Protein AF-A0A1Y5FET5-F1 (afdb_monomer)

Secondary structure (DSSP, 8-state):
-HHHHHHHHHHHHSSSSHHHHHHHHHHHHHHHHHHHHHHHHHHHHHHHHSSPPPPBSSSSSS---SSS----EEE--TTTTT--SB-TTSPBPEEEE-GGGTSSSTTBT--S-PPTT-SB-TT----EEEESSTTS-EEEEEESEEEEE-TTTTTT---HHHHHTTS-SSEEE----BSSSSSPB--EEEEE-HHHHHHHHHHTT--------------------------------SS--------

Radius of gyration: 29.16 Å; Cα contacts (8 Å, |Δi|>4): 413; chains: 1; bounding box: 76×35×114 Å

Mean predicted aligned error: 11.87 Å

Sequence (247 aa):
MSIVLLVIGLLLGGSLVPLSVQMEKRDRDSTRNQLLDMREALVGYALVNGRLPCPDTDGDGLIDISTTCTNVGGGFPWADLGLGKEDAWGQAFTYRVSGDFADTTDGTGCAASPTAGLSFSLCSVADINVLDGASGSAVASAIPAIIISHGKNWAITSSGDEAENSDSDGVLVERGFSNSASPTFDDLVVWVVPNILKSKMVSVGLVFGDSSNNGNNGNNGNNGNNGNNGNNNSCENSNGNSNNCNN

Nearest PDB structures (foldseek):
  7pv4-assembly1_A  TM=2.669E-01  e=5.340E+00  Clostridium phage phiCPV4

Solvent-accessible surface area (backbone atoms only — not comparable to full-atom values): 14346 Å² total; per-residue (Å²): 121,66,68,56,55,51,52,53,49,50,60,65,67,69,67,75,73,61,58,67,60,50,48,52,52,51,36,52,54,51,35,51,51,52,48,53,52,52,42,51,44,46,51,52,45,22,68,76,62,30,21,38,73,25,22,8,80,86,76,84,19,42,62,56,63,71,69,49,27,84,53,35,50,31,32,47,31,20,59,73,66,74,52,78,60,52,44,74,75,71,47,66,34,39,21,36,39,19,44,50,37,27,25,71,47,54,6,31,74,31,96,56,47,50,28,88,68,19,6,42,37,90,72,33,72,35,66,27,33,29,15,59,30,76,89,50,55,79,74,43,67,44,27,39,31,40,41,37,40,57,47,83,52,60,93,72,67,84,23,63,38,54,47,37,64,67,69,72,68,52,54,34,45,51,66,76,78,28,92,87,48,88,68,42,35,62,53,48,73,46,64,44,54,51,68,60,51,54,50,51,35,48,71,77,65,50,70,64,44,80,67,76,89,70,83,89,84,80,94,85,80,94,82,82,85,77,84,86,77,91,79,77,93,77,88,87,72,98,68,98,75,92,83,80,86,85,130

Foldseek 3Di:
DVVVVVVVVVVVVPPPPCPVVVVQVVLLVQQLVLQVLLLVLQLVCCLVQLAGFAADAPLPLAGDADQWNPQQKYFHSCVVSVGDQAGSQRDGKIKGFFGLRHHQDFARQDPADGFHRHSHFPNHFGQAFEAQFPPHHTPDGRFGMKIKDLANCNVPAPANLSVQCVPRDRYHYDHDADPDDPPGGGMDMDTHDPVVSNVVSVVVVNDGDRPPDDDDDDDDDDDDDDDDDDDDDDDDDPDDDDDDPDD

pLDDT: mean 84.0, std 18.74, range [38.47, 98.62]

Structure (mmCIF, N/CA/C/O backbone):
data_AF-A0A1Y5FET5-F1
#
_entry.id   AF-A0A1Y5FET5-F1
#
loop_
_atom_site.group_PDB
_atom_site.id
_atom_site.type_symbol
_atom_site.label_atom_id
_atom_site.label_alt_id
_atom_site.label_comp_id
_atom_site.label_asym_id
_atom_site.label_entity_id
_atom_site.label_seq_id
_atom_site.pdbx_PDB_ins_code
_atom_site.Cartn_x
_atom_site.Cartn_y
_atom_site.Cartn_z
_atom_site.occupancy
_atom_site.B_iso_or_equiv
_atom_site.auth_seq_id
_atom_site.auth_comp_id
_atom_site.auth_asym_id
_atom_site.auth_atom_id
_atom_site.pdbx_PDB_model_num
ATOM 1 N N . MET A 1 1 ? 50.530 -11.971 -33.859 1.00 64.88 1 MET A N 1
ATOM 2 C CA . MET A 1 1 ? 50.077 -10.883 -32.958 1.00 64.88 1 MET A CA 1
ATOM 3 C C . MET A 1 1 ? 48.599 -10.505 -33.141 1.00 64.88 1 MET A C 1
ATOM 5 O O . MET A 1 1 ? 48.052 -9.837 -32.280 1.00 64.88 1 MET A O 1
ATOM 9 N N . SER A 1 2 ? 47.913 -10.970 -34.193 1.00 75.75 2 SER A N 1
ATOM 10 C CA . SER A 1 2 ? 46.524 -10.589 -34.519 1.00 75.75 2 SER A CA 1
ATOM 11 C C . SER A 1 2 ? 45.451 -11.291 -33.672 1.00 75.75 2 SER A C 1
ATOM 13 O O . SER A 1 2 ? 44.445 -10.685 -33.326 1.00 75.75 2 SER A O 1
ATOM 15 N N . ILE A 1 3 ? 45.685 -12.549 -33.283 1.00 82.19 3 ILE A N 1
ATOM 16 C CA . ILE A 1 3 ? 44.761 -13.326 -32.435 1.00 82.19 3 ILE A CA 1
ATOM 17 C C . ILE A 1 3 ? 44.653 -12.737 -31.022 1.00 82.19 3 ILE A C 1
ATOM 19 O O . ILE A 1 3 ? 43.578 -12.738 -30.442 1.00 82.19 3 ILE A O 1
ATOM 23 N N . VAL A 1 4 ? 45.736 -12.172 -30.484 1.00 88.56 4 VAL A N 1
ATOM 24 C CA . VAL A 1 4 ? 45.739 -11.573 -29.139 1.00 88.56 4 VAL A CA 1
ATOM 25 C C . VAL A 1 4 ? 44.891 -10.304 -29.103 1.00 88.56 4 VAL A C 1
ATOM 27 O O . VAL A 1 4 ? 44.091 -10.136 -28.192 1.00 88.56 4 VAL A O 1
ATOM 30 N N . LEU A 1 5 ? 45.001 -9.445 -30.121 1.00 86.19 5 LEU A N 1
ATOM 31 C CA . LEU A 1 5 ? 44.163 -8.247 -30.229 1.00 86.19 5 LEU A CA 1
ATOM 32 C C . LEU A 1 5 ? 42.689 -8.598 -30.461 1.00 86.19 5 LEU A C 1
ATOM 34 O O . LEU A 1 5 ? 41.819 -7.914 -29.937 1.00 86.19 5 LEU A O 1
ATOM 38 N N . LEU A 1 6 ? 42.410 -9.691 -31.178 1.00 84.06 6 LEU A N 1
ATOM 39 C CA . LEU A 1 6 ? 41.053 -10.211 -31.347 1.00 84.06 6 LEU A CA 1
ATOM 40 C C . LEU A 1 6 ? 40.476 -10.752 -30.028 1.00 84.06 6 LEU A C 1
ATOM 42 O O . LEU A 1 6 ? 39.339 -10.440 -29.694 1.00 84.06 6 LEU A O 1
ATOM 46 N N . VAL A 1 7 ? 41.262 -11.495 -29.241 1.00 85.31 7 VAL A N 1
ATOM 47 C CA . VAL A 1 7 ? 40.846 -12.008 -27.922 1.00 85.31 7 VAL A CA 1
ATOM 48 C C . VAL A 1 7 ? 40.676 -10.873 -26.907 1.00 85.31 7 VAL A C 1
ATOM 50 O O . VAL A 1 7 ? 39.686 -10.855 -26.185 1.00 85.31 7 VAL A O 1
ATOM 53 N N . ILE A 1 8 ? 41.582 -9.892 -26.876 1.00 81.94 8 ILE A N 1
ATOM 54 C CA . ILE A 1 8 ? 41.466 -8.709 -26.007 1.00 81.94 8 ILE A CA 1
ATOM 55 C C . ILE A 1 8 ? 40.280 -7.834 -26.441 1.00 81.94 8 ILE A C 1
ATOM 57 O O . ILE A 1 8 ? 39.533 -7.362 -25.590 1.00 81.94 8 ILE A O 1
ATOM 61 N N . GLY A 1 9 ? 40.051 -7.669 -27.747 1.00 81.62 9 GLY A N 1
ATOM 62 C CA . GLY A 1 9 ? 38.885 -6.961 -28.280 1.00 81.62 9 GLY A CA 1
ATOM 63 C C . GLY A 1 9 ? 37.563 -7.641 -27.914 1.00 81.62 9 GLY A C 1
ATOM 64 O O . GLY A 1 9 ? 36.614 -6.961 -27.534 1.00 81.62 9 GLY A O 1
ATOM 65 N N . LEU A 1 10 ? 37.515 -8.977 -27.942 1.00 78.31 10 LEU A N 1
ATOM 66 C CA . LEU A 1 10 ? 36.341 -9.748 -27.527 1.00 78.31 10 LEU A CA 1
ATOM 67 C C . LEU A 1 10 ? 36.116 -9.683 -26.004 1.00 78.31 10 LEU A C 1
ATOM 69 O O . LEU A 1 10 ? 34.983 -9.520 -25.558 1.00 78.31 10 LEU A O 1
ATOM 73 N N . LEU A 1 11 ? 37.188 -9.759 -25.206 1.00 78.19 11 LEU A N 1
ATOM 74 C CA . LEU A 1 11 ? 37.122 -9.676 -23.741 1.00 78.19 11 LEU A CA 1
ATOM 75 C C . LEU A 1 11 ? 36.705 -8.285 -23.245 1.00 78.19 11 LEU A C 1
ATOM 77 O O . LEU A 1 11 ? 35.973 -8.186 -22.264 1.00 78.19 11 LEU A O 1
ATOM 81 N N . LEU A 1 12 ? 37.130 -7.218 -23.926 1.00 71.62 12 LEU A N 1
ATOM 82 C CA . LEU A 1 12 ? 36.730 -5.847 -23.598 1.00 71.62 12 LEU A CA 1
ATOM 83 C C . LEU A 1 12 ? 35.336 -5.494 -24.144 1.00 71.62 12 LEU A C 1
ATOM 85 O O . LEU A 1 12 ? 34.637 -4.690 -23.536 1.00 71.62 12 LEU A O 1
ATOM 89 N N . GLY A 1 13 ? 34.905 -6.109 -25.252 1.00 66.31 13 GLY A N 1
ATOM 90 C CA . GLY A 1 13 ? 33.571 -5.904 -25.830 1.00 66.31 13 GLY A CA 1
ATOM 91 C C . GLY A 1 13 ? 32.437 -6.639 -25.101 1.00 66.31 13 GLY A C 1
ATOM 92 O O . GLY A 1 13 ? 31.290 -6.207 -25.172 1.00 66.31 13 GLY A O 1
ATOM 93 N N . GLY A 1 14 ? 32.737 -7.726 -24.380 1.00 67.06 14 GLY A N 1
ATOM 94 C CA . GLY A 1 14 ? 31.733 -8.558 -23.703 1.00 67.06 14 GLY A CA 1
ATOM 95 C C . GLY A 1 14 ? 31.311 -8.109 -22.296 1.00 67.06 14 GLY A C 1
ATOM 96 O O . GLY A 1 14 ? 30.344 -8.651 -21.767 1.00 67.06 14 GLY A O 1
ATOM 97 N N . SER A 1 15 ? 32.003 -7.151 -21.664 1.00 63.72 15 SER A N 1
ATOM 98 C CA . SER A 1 15 ? 31.813 -6.836 -20.233 1.00 63.72 15 SER A CA 1
ATOM 99 C C . SER A 1 15 ? 30.929 -5.620 -19.927 1.00 63.72 15 SER A C 1
ATOM 101 O O . SER A 1 15 ? 30.662 -5.354 -18.758 1.00 63.72 15 SER A O 1
ATOM 103 N N . LEU A 1 16 ? 30.452 -4.888 -20.941 1.00 63.66 16 LEU A N 1
ATOM 104 C CA . LEU A 1 16 ? 29.768 -3.597 -20.745 1.00 63.66 16 LEU A CA 1
ATOM 105 C C . LEU A 1 16 ? 28.231 -3.681 -20.662 1.00 63.66 16 LEU A C 1
ATOM 107 O O . LEU A 1 16 ? 27.586 -2.694 -20.323 1.00 63.66 16 LEU A O 1
ATOM 111 N N . VAL A 1 17 ? 27.633 -4.849 -20.914 1.00 64.50 17 VAL A N 1
ATOM 112 C CA . VAL A 1 17 ? 26.169 -5.052 -20.884 1.00 64.50 17 VAL A CA 1
ATOM 113 C C . VAL A 1 17 ? 25.555 -5.375 -19.493 1.00 64.50 17 VAL A C 1
ATOM 115 O O . VAL A 1 17 ? 24.365 -5.118 -19.326 1.00 64.50 17 VAL A O 1
ATOM 118 N N . PRO A 1 18 ? 26.255 -5.855 -18.436 1.00 73.88 18 PRO A N 1
ATOM 119 C CA . PRO A 1 18 ? 25.570 -6.325 -17.227 1.00 73.88 18 PRO A CA 1
ATOM 120 C C . PRO A 1 18 ? 25.270 -5.241 -16.176 1.00 73.88 18 PRO A C 1
ATOM 122 O O . PRO A 1 18 ? 24.665 -5.569 -15.158 1.00 73.88 18 PRO A O 1
ATOM 125 N N . LEU A 1 19 ? 25.706 -3.985 -16.337 1.00 82.50 19 LEU A N 1
ATOM 126 C CA . LEU A 1 19 ? 25.575 -2.999 -15.253 1.00 82.50 19 LEU A CA 1
ATOM 127 C C . LEU A 1 19 ? 24.147 -2.454 -15.107 1.00 82.50 19 LEU A C 1
ATOM 129 O O . LEU A 1 19 ? 23.640 -2.388 -13.993 1.00 82.50 19 LEU A O 1
ATOM 133 N N . SER A 1 20 ? 23.478 -2.116 -16.211 1.00 84.31 20 SER A N 1
ATOM 134 C CA . SER A 1 20 ? 22.107 -1.584 -16.173 1.00 84.31 20 SER A CA 1
ATOM 135 C C . SER A 1 20 ? 21.110 -2.592 -15.598 1.00 84.31 20 SER A C 1
ATOM 137 O O . SER A 1 20 ? 20.274 -2.233 -14.779 1.00 84.31 20 SER A O 1
ATOM 139 N N . VAL A 1 21 ? 21.248 -3.870 -15.962 1.00 86.00 21 VAL A N 1
ATOM 140 C CA . VAL A 1 21 ? 20.428 -4.967 -15.422 1.00 86.00 21 VAL A CA 1
ATOM 141 C C . VAL A 1 21 ? 20.698 -5.187 -13.929 1.00 86.00 21 VAL A C 1
ATOM 143 O O . VAL A 1 21 ? 19.778 -5.482 -13.172 1.00 86.00 21 VAL A O 1
ATOM 146 N N . GLN A 1 22 ? 21.947 -5.023 -13.480 1.00 89.25 22 GLN A N 1
ATOM 147 C CA . GLN A 1 22 ? 22.285 -5.112 -12.056 1.00 89.25 22 GLN A CA 1
ATOM 148 C C . GLN A 1 22 ? 21.733 -3.939 -11.245 1.00 89.25 22 GLN A C 1
ATOM 150 O O . GLN A 1 22 ? 21.267 -4.157 -10.129 1.00 89.25 22 GLN A O 1
ATOM 155 N N . MET A 1 23 ? 21.767 -2.722 -11.794 1.00 91.62 23 MET A N 1
ATOM 156 C CA . MET A 1 23 ? 2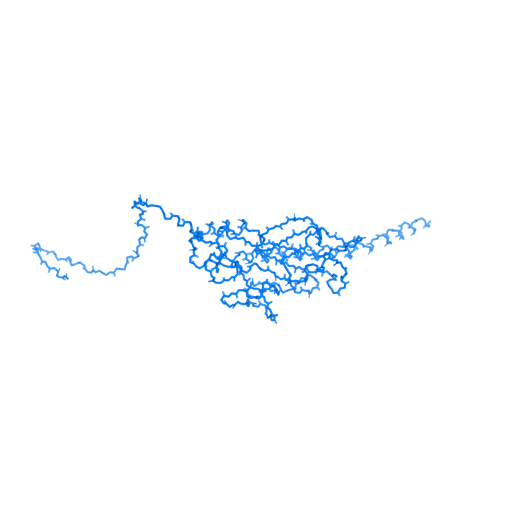1.142 -1.555 -11.167 1.00 91.62 23 MET A CA 1
ATOM 157 C C . MET A 1 23 ? 19.633 -1.756 -11.038 1.00 91.62 23 MET A C 1
ATOM 159 O O . MET A 1 23 ? 19.120 -1.693 -9.932 1.00 91.62 23 MET A O 1
ATOM 163 N N . GLU A 1 24 ? 18.958 -2.147 -12.120 1.00 90.94 24 GLU A N 1
ATOM 164 C CA . GLU A 1 24 ? 17.518 -2.427 -12.108 1.00 90.94 24 GLU A CA 1
ATOM 165 C C . GLU A 1 24 ? 17.142 -3.480 -11.057 1.00 90.94 24 GLU A C 1
ATOM 167 O O . GLU A 1 24 ? 16.201 -3.314 -10.286 1.00 90.94 24 GLU A O 1
ATOM 172 N N . LYS A 1 25 ? 17.916 -4.568 -10.975 1.00 91.88 25 LYS A N 1
ATOM 173 C CA . LYS A 1 25 ? 17.711 -5.593 -9.948 1.00 91.88 25 LYS A CA 1
ATOM 174 C C . LYS A 1 25 ? 17.859 -5.012 -8.539 1.00 91.88 25 LYS A C 1
ATOM 176 O O . LYS A 1 25 ? 17.038 -5.310 -7.678 1.00 91.88 25 LYS A O 1
ATOM 181 N N . ARG A 1 26 ? 18.893 -4.198 -8.309 1.00 95.31 26 ARG A N 1
ATOM 182 C CA . ARG A 1 26 ? 19.137 -3.541 -7.021 1.00 95.31 26 ARG A CA 1
ATOM 183 C C . ARG A 1 26 ? 17.987 -2.611 -6.642 1.00 95.31 26 ARG A C 1
ATOM 185 O O . ARG A 1 26 ? 17.586 -2.622 -5.483 1.00 95.31 26 ARG A O 1
ATOM 192 N N . ASP A 1 27 ? 17.473 -1.844 -7.594 1.00 96.12 27 ASP A N 1
ATOM 193 C CA . ASP A 1 27 ? 16.378 -0.898 -7.384 1.00 96.12 27 ASP A CA 1
ATOM 194 C C . ASP A 1 27 ? 15.097 -1.648 -6.994 1.00 96.12 27 ASP A C 1
ATOM 196 O O . ASP A 1 27 ? 14.510 -1.363 -5.952 1.00 96.12 27 ASP A O 1
ATOM 200 N N . ARG A 1 28 ? 14.754 -2.725 -7.717 1.00 95.75 28 ARG A N 1
ATOM 201 C CA . ARG A 1 28 ? 13.636 -3.618 -7.358 1.00 95.75 28 ARG A CA 1
ATOM 202 C C . ARG A 1 28 ? 13.800 -4.257 -5.981 1.00 95.75 28 ARG A C 1
ATOM 204 O O . ARG A 1 28 ? 12.835 -4.342 -5.224 1.00 95.75 28 ARG A O 1
ATOM 211 N N . ASP A 1 29 ? 14.996 -4.746 -5.660 1.00 96.62 29 ASP A N 1
ATOM 212 C CA . ASP A 1 29 ? 15.268 -5.377 -4.365 1.00 96.62 29 ASP A CA 1
ATOM 213 C C . ASP A 1 29 ? 15.192 -4.343 -3.223 1.00 96.62 29 ASP A C 1
ATOM 215 O O . ASP A 1 29 ? 14.654 -4.644 -2.158 1.00 96.62 29 ASP A O 1
ATOM 219 N N . SER A 1 30 ? 15.652 -3.110 -3.460 1.00 97.31 30 SER A N 1
ATOM 220 C CA . SER A 1 30 ? 15.514 -1.979 -2.535 1.00 97.31 30 SER A CA 1
ATOM 221 C C . SER A 1 30 ? 14.045 -1.629 -2.287 1.00 97.31 30 SER A C 1
ATOM 223 O O . SER A 1 30 ? 13.613 -1.607 -1.134 1.00 97.31 30 SER A O 1
ATOM 225 N N . THR A 1 31 ? 13.253 -1.435 -3.346 1.00 98.06 31 THR A N 1
ATOM 226 C CA . THR A 1 31 ? 11.815 -1.140 -3.239 1.00 98.06 31 THR A CA 1
ATOM 227 C C . THR A 1 31 ? 11.059 -2.274 -2.551 1.00 98.06 31 THR A C 1
ATOM 229 O O . THR A 1 31 ? 10.223 -2.020 -1.688 1.00 98.06 31 THR A O 1
ATOM 232 N N . ARG A 1 32 ? 11.387 -3.541 -2.842 1.00 97.69 32 ARG A N 1
ATOM 233 C CA . ARG A 1 32 ? 10.779 -4.688 -2.149 1.00 97.69 32 ARG A CA 1
ATOM 234 C C . ARG A 1 32 ? 11.023 -4.638 -0.642 1.00 97.69 32 ARG A C 1
ATOM 236 O O . ARG A 1 32 ? 10.102 -4.925 0.113 1.00 97.69 32 ARG A O 1
ATOM 243 N N . ASN A 1 33 ? 12.225 -4.280 -0.196 1.00 98.06 33 ASN A N 1
ATOM 244 C CA . ASN A 1 33 ? 12.499 -4.154 1.237 1.00 98.06 33 ASN A CA 1
ATOM 245 C C . ASN A 1 33 ? 11.685 -3.015 1.869 1.00 98.06 33 ASN A C 1
ATOM 247 O O . ASN A 1 33 ? 11.076 -3.231 2.911 1.00 98.06 33 ASN A O 1
ATOM 251 N N . GLN A 1 34 ? 11.584 -1.860 1.202 1.00 98.19 34 GLN A N 1
ATOM 252 C CA . GLN A 1 34 ? 10.753 -0.744 1.675 1.00 98.19 34 GLN A CA 1
ATOM 253 C C . GLN A 1 34 ? 9.277 -1.139 1.809 1.00 98.19 34 GLN A C 1
ATOM 255 O O . GLN A 1 34 ? 8.653 -0.860 2.828 1.00 98.19 34 GLN A O 1
ATOM 260 N N . LEU A 1 35 ? 8.735 -1.861 0.826 1.00 98.50 35 LEU A N 1
ATOM 261 C CA . LEU A 1 35 ? 7.374 -2.398 0.871 1.00 98.50 35 LEU A CA 1
ATOM 262 C C . LEU A 1 35 ? 7.164 -3.332 2.080 1.00 98.50 35 LEU A C 1
ATOM 264 O O . LEU A 1 35 ? 6.125 -3.282 2.742 1.00 98.50 35 LEU A O 1
ATOM 268 N N . LEU A 1 36 ? 8.146 -4.176 2.411 1.00 98.31 36 LEU A N 1
ATOM 269 C CA . LEU A 1 36 ? 8.064 -5.052 3.587 1.00 98.31 36 LEU A CA 1
ATOM 270 C C . LEU A 1 36 ? 8.047 -4.257 4.901 1.00 98.31 36 LEU A C 1
ATOM 272 O O . LEU A 1 36 ? 7.265 -4.606 5.789 1.00 98.31 36 LEU A O 1
ATOM 276 N N . ASP A 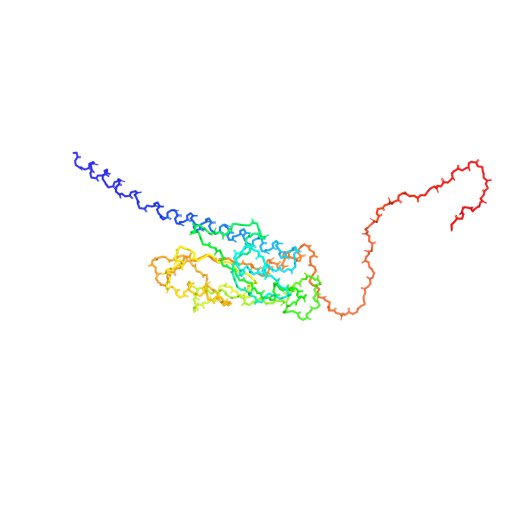1 37 ? 8.849 -3.196 5.000 1.00 98.44 37 ASP A N 1
ATOM 277 C CA . ASP A 1 37 ? 8.864 -2.290 6.154 1.00 98.44 37 ASP A CA 1
ATOM 278 C C . ASP A 1 37 ? 7.530 -1.534 6.280 1.00 98.44 37 ASP A C 1
ATOM 280 O O . ASP A 1 37 ? 6.945 -1.478 7.363 1.00 98.44 37 ASP A O 1
ATOM 284 N N . MET A 1 38 ? 6.983 -1.047 5.160 1.00 98.62 38 MET A N 1
ATOM 285 C CA . MET A 1 38 ? 5.661 -0.412 5.093 1.00 98.62 38 MET A CA 1
ATOM 286 C C . MET A 1 38 ? 4.549 -1.341 5.572 1.00 98.62 38 MET A C 1
ATOM 288 O O . MET A 1 38 ? 3.716 -0.945 6.386 1.00 98.62 38 MET A O 1
ATOM 292 N N . ARG A 1 39 ? 4.553 -2.603 5.133 1.00 98.56 39 ARG A N 1
ATOM 293 C CA . ARG A 1 39 ? 3.587 -3.600 5.606 1.00 98.56 39 ARG A CA 1
ATOM 294 C C . ARG A 1 39 ? 3.675 -3.807 7.119 1.00 98.56 39 ARG A C 1
ATOM 296 O O . ARG A 1 39 ? 2.637 -3.934 7.765 1.00 98.56 39 ARG A O 1
ATOM 303 N N . GLU A 1 40 ? 4.877 -3.881 7.689 1.00 98.25 40 GLU A N 1
ATOM 304 C CA . GLU A 1 40 ? 5.018 -4.043 9.141 1.00 98.25 40 GLU A CA 1
ATOM 305 C C . GLU A 1 40 ? 4.567 -2.781 9.892 1.00 98.25 40 GLU A C 1
ATOM 307 O O . GLU A 1 40 ? 3.927 -2.905 10.934 1.00 98.25 40 GLU A O 1
ATOM 312 N N . ALA A 1 41 ? 4.792 -1.584 9.342 1.00 98.31 41 ALA A N 1
ATOM 313 C CA . ALA A 1 41 ? 4.268 -0.341 9.909 1.00 98.31 41 ALA A CA 1
ATOM 314 C C . ALA A 1 41 ? 2.732 -0.292 9.905 1.00 98.31 41 ALA A C 1
ATOM 316 O O . ALA A 1 41 ? 2.144 0.097 10.912 1.00 98.31 41 ALA A O 1
ATOM 317 N N . LEU A 1 42 ? 2.069 -0.766 8.841 1.00 98.44 42 LEU A N 1
ATOM 318 C CA . LEU A 1 42 ? 0.605 -0.903 8.809 1.00 98.44 42 LEU A CA 1
ATOM 319 C C . LEU A 1 42 ? 0.095 -1.829 9.919 1.00 98.44 42 LEU A C 1
ATOM 321 O O . LEU A 1 42 ? -0.868 -1.510 10.618 1.00 98.44 42 LEU A O 1
ATOM 325 N N . VAL A 1 43 ? 0.759 -2.972 10.109 1.00 98.06 43 VAL A N 1
ATOM 326 C CA . VAL A 1 43 ? 0.432 -3.912 11.190 1.00 98.06 43 VAL A CA 1
ATOM 327 C C . VAL A 1 43 ? 0.655 -3.261 12.556 1.00 98.06 43 VAL A C 1
ATOM 329 O O . VAL A 1 43 ? -0.211 -3.361 13.422 1.00 98.06 43 VAL A O 1
ATOM 332 N N . GLY A 1 44 ? 1.779 -2.571 12.754 1.00 96.81 44 GLY A N 1
ATOM 333 C CA . GLY A 1 44 ? 2.085 -1.846 13.987 1.00 96.81 44 GLY A CA 1
ATOM 334 C C . GLY A 1 44 ? 1.048 -0.769 14.307 1.00 96.81 44 GLY A C 1
ATOM 335 O O . GLY A 1 44 ? 0.553 -0.710 15.432 1.00 96.81 44 GLY A O 1
ATOM 336 N N . TYR A 1 45 ? 0.655 0.024 13.310 1.00 97.50 45 TYR A N 1
ATOM 337 C CA . TYR A 1 45 ? -0.391 1.035 13.446 1.00 97.50 45 TYR A CA 1
ATOM 338 C C . TYR A 1 45 ? -1.720 0.409 13.883 1.00 97.50 45 TYR A C 1
ATOM 340 O O . TYR A 1 45 ? -2.350 0.912 14.814 1.00 97.50 45 TYR A O 1
ATOM 348 N N . ALA A 1 46 ? -2.111 -0.718 13.281 1.00 96.94 46 ALA A N 1
ATOM 349 C CA . ALA A 1 46 ? -3.342 -1.422 13.636 1.00 96.94 46 ALA A CA 1
ATOM 350 C C . ALA A 1 46 ? -3.335 -2.006 15.051 1.00 96.94 46 ALA A C 1
ATOM 352 O O . ALA A 1 46 ? -4.372 -2.010 15.712 1.00 96.94 46 ALA A O 1
ATOM 353 N N . LEU A 1 47 ? -2.181 -2.448 15.554 1.00 95.06 47 LEU A N 1
ATOM 354 C CA . LEU A 1 47 ? -2.055 -2.919 16.936 1.00 95.06 47 LEU A CA 1
ATOM 355 C C . LEU A 1 47 ? -2.238 -1.791 17.960 1.00 95.06 47 LEU A C 1
ATOM 357 O O . LEU A 1 47 ? -2.726 -2.047 19.057 1.00 95.06 47 LEU A O 1
ATOM 361 N N . VAL A 1 48 ? -1.849 -0.561 17.615 1.00 93.75 48 VAL A N 1
ATOM 362 C CA . VAL A 1 48 ? -1.947 0.604 18.510 1.00 93.75 48 VAL A CA 1
ATOM 363 C C . VAL A 1 48 ? -3.316 1.276 18.417 1.00 93.75 48 VAL A C 1
ATOM 365 O O . VAL A 1 48 ? -3.875 1.668 19.437 1.00 93.75 48 VAL A O 1
ATOM 368 N N . ASN A 1 49 ? -3.857 1.410 17.206 1.00 94.62 49 ASN A N 1
ATOM 369 C CA . ASN A 1 49 ? -5.056 2.207 16.935 1.00 94.62 49 ASN A CA 1
ATOM 370 C C . ASN A 1 49 ? -6.320 1.367 16.713 1.00 94.62 49 ASN A C 1
ATOM 372 O O . ASN A 1 49 ? -7.387 1.937 16.497 1.00 94.62 49 ASN A O 1
ATOM 376 N N . GLY A 1 50 ? -6.202 0.035 16.706 1.00 94.25 50 GLY A N 1
ATOM 377 C CA . GLY A 1 50 ? -7.321 -0.886 16.491 1.00 94.25 50 GLY A CA 1
ATOM 378 C C . GLY A 1 50 ? -7.886 -0.895 15.068 1.00 94.25 50 GLY A C 1
ATOM 379 O O . GLY A 1 50 ? -8.932 -1.494 14.831 1.00 94.25 50 GLY A O 1
ATOM 380 N N . ARG A 1 51 ? -7.211 -0.239 14.120 1.00 95.50 51 ARG A N 1
ATOM 381 C CA . ARG A 1 51 ? -7.626 -0.090 12.719 1.00 95.50 51 ARG A CA 1
ATOM 382 C C . ARG A 1 51 ? -6.417 0.120 11.816 1.00 95.50 51 ARG A C 1
ATOM 384 O O . ARG A 1 51 ? -5.388 0.610 12.275 1.00 95.50 51 ARG A O 1
ATOM 391 N N . LEU A 1 52 ? -6.538 -0.198 10.537 1.00 97.75 52 LEU A N 1
ATOM 392 C CA . LEU A 1 52 ? -5.560 0.202 9.528 1.00 97.75 52 LEU A CA 1
ATOM 393 C C . LEU A 1 52 ? -5.689 1.707 9.226 1.00 97.75 52 LEU A C 1
ATOM 395 O O . LEU A 1 52 ? -6.766 2.276 9.407 1.00 97.75 52 LEU A O 1
ATOM 399 N N . PRO A 1 53 ? -4.604 2.380 8.810 1.00 97.62 53 PRO A N 1
ATOM 400 C CA . PRO A 1 53 ? -4.674 3.792 8.464 1.00 97.62 53 PRO A CA 1
ATOM 401 C C . PRO A 1 53 ? -5.474 3.985 7.173 1.00 97.62 53 PRO A C 1
ATOM 403 O O . PRO A 1 53 ? -5.415 3.143 6.270 1.00 97.62 53 PRO A O 1
ATOM 406 N N . CYS A 1 54 ? -6.187 5.108 7.083 1.00 97.50 54 CYS A N 1
ATOM 407 C CA . CYS A 1 54 ? -6.724 5.576 5.811 1.00 97.50 54 CYS A CA 1
ATOM 408 C C . CYS A 1 54 ? -5.599 6.092 4.904 1.00 97.50 54 CYS A C 1
ATOM 410 O O . CYS A 1 54 ? -4.553 6.505 5.412 1.00 97.50 54 CYS A O 1
ATOM 412 N N . PRO A 1 55 ? -5.787 6.042 3.578 1.00 97.50 55 PRO A N 1
ATOM 413 C CA . PRO A 1 55 ? -4.845 6.619 2.631 1.00 97.50 55 PRO A CA 1
ATOM 414 C C . PRO A 1 55 ? -4.669 8.127 2.814 1.00 97.50 55 PRO A C 1
ATOM 416 O O . PRO A 1 55 ? -5.573 8.806 3.290 1.00 97.50 55 PRO A O 1
ATOM 419 N N . ASP A 1 56 ? -3.517 8.617 2.371 1.00 97.12 56 ASP A N 1
ATOM 420 C CA . ASP A 1 56 ? -3.246 10.033 2.122 1.00 97.12 56 ASP A CA 1
ATOM 421 C C . ASP A 1 56 ? -3.902 10.426 0.786 1.00 97.12 56 ASP A C 1
ATOM 423 O O . ASP A 1 56 ? -3.666 9.794 -0.249 1.00 97.12 56 ASP A O 1
ATOM 427 N N . THR A 1 57 ? -4.760 11.437 0.792 1.00 95.81 57 THR A N 1
ATOM 428 C CA . THR A 1 57 ? -5.532 11.876 -0.376 1.00 95.81 57 THR A CA 1
ATOM 429 C C . THR A 1 57 ? -5.152 13.261 -0.881 1.00 95.81 57 THR A C 1
ATOM 431 O O . THR A 1 57 ? -5.572 13.627 -1.984 1.00 95.81 57 THR A O 1
ATOM 434 N N . ASP A 1 58 ? -4.341 14.012 -0.137 1.00 95.12 58 ASP A N 1
ATO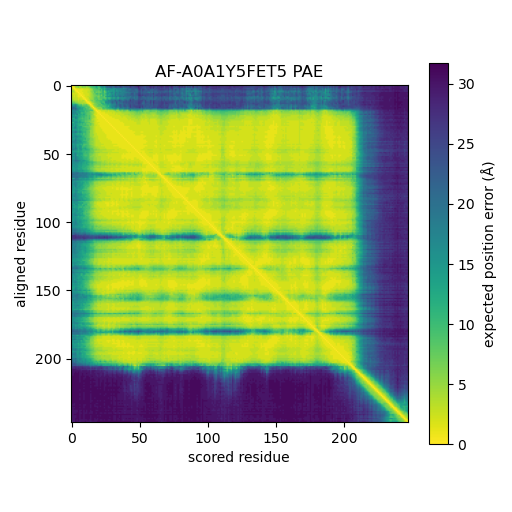M 435 C CA . ASP A 1 58 ? -3.895 15.357 -0.509 1.00 95.12 58 ASP A CA 1
ATOM 436 C C . ASP A 1 58 ? -2.378 15.464 -0.775 1.00 95.12 58 ASP A C 1
ATOM 438 O O . ASP A 1 58 ? -1.913 16.453 -1.355 1.00 95.12 58 ASP A O 1
ATOM 442 N N . GLY A 1 59 ? -1.630 14.398 -0.486 1.00 95.25 59 GLY A N 1
ATOM 443 C CA . GLY A 1 59 ? -0.215 14.225 -0.786 1.00 95.25 59 GLY A CA 1
ATOM 444 C C . GLY A 1 59 ? 0.732 14.781 0.277 1.00 95.25 59 GLY A C 1
ATOM 445 O O . GLY A 1 59 ? 1.928 14.940 -0.016 1.00 95.25 59 GLY A O 1
ATOM 446 N N . ASP A 1 60 ? 0.240 15.115 1.471 1.00 96.50 60 ASP A N 1
ATOM 447 C CA . ASP A 1 60 ? 1.050 15.640 2.572 1.00 96.50 60 ASP A CA 1
ATOM 448 C C . ASP A 1 60 ? 1.759 14.548 3.406 1.00 96.50 60 ASP A C 1
ATOM 450 O O . ASP A 1 60 ? 2.696 14.844 4.156 1.00 96.50 60 ASP A O 1
ATOM 454 N N . GLY A 1 61 ? 1.407 13.278 3.186 1.00 96.38 61 GLY A N 1
ATOM 455 C CA . GLY A 1 61 ? 1.942 12.106 3.872 1.00 96.38 61 GLY A CA 1
ATOM 456 C C . GLY A 1 61 ? 1.237 11.737 5.176 1.00 96.38 61 GLY A C 1
ATOM 457 O O . GLY A 1 61 ? 1.724 10.830 5.865 1.00 96.38 61 GLY A O 1
ATOM 458 N N . LEU A 1 62 ? 0.147 12.412 5.534 1.00 97.50 62 LEU A N 1
ATOM 459 C CA . LEU A 1 62 ? -0.642 12.167 6.736 1.00 97.50 62 LEU A CA 1
ATOM 460 C C . LEU A 1 62 ? -1.859 11.281 6.446 1.00 97.50 62 LEU A C 1
ATOM 462 O O . LEU A 1 62 ? -2.262 11.047 5.309 1.00 97.50 62 LEU A O 1
ATOM 466 N N . ILE A 1 63 ? -2.422 10.716 7.509 1.00 97.25 63 ILE A N 1
ATOM 467 C CA . ILE A 1 63 ? -3.602 9.855 7.432 1.00 97.25 63 ILE A CA 1
ATOM 468 C C . ILE A 1 63 ? -4.866 10.713 7.318 1.00 97.25 63 ILE A C 1
ATOM 470 O O . ILE A 1 63 ? -5.286 11.341 8.295 1.00 97.25 63 ILE A O 1
ATOM 474 N N . ASP A 1 64 ? -5.559 10.622 6.182 1.00 94.75 64 ASP A N 1
ATOM 475 C CA . ASP A 1 64 ? -6.834 11.310 5.968 1.00 94.75 64 ASP A CA 1
ATOM 476 C C . ASP A 1 64 ? -8.017 10.473 6.450 1.00 94.75 64 ASP A C 1
ATOM 478 O O . ASP A 1 64 ? -8.680 9.753 5.698 1.00 94.75 64 ASP A O 1
ATOM 482 N N . ILE A 1 65 ? -8.304 10.568 7.747 1.00 90.75 65 ILE A N 1
ATOM 483 C CA . ILE A 1 65 ? -9.417 9.850 8.368 1.00 90.75 65 ILE A CA 1
ATOM 484 C C . ILE A 1 65 ? -10.459 10.786 8.989 1.00 90.75 65 ILE A C 1
ATOM 486 O O . ILE A 1 65 ? -10.143 11.792 9.622 1.00 90.75 65 ILE A O 1
ATOM 490 N N . SER A 1 66 ? -11.731 10.403 8.843 1.00 84.62 66 SER A N 1
ATOM 491 C CA . SER A 1 66 ? -12.866 10.982 9.572 1.00 84.62 66 SER A CA 1
ATOM 492 C C . SER A 1 66 ? -13.450 9.964 10.573 1.00 84.62 66 SER A C 1
ATOM 494 O O . SER A 1 66 ? -12.709 9.293 11.279 1.00 84.62 66 SER A O 1
ATOM 496 N N . THR A 1 67 ? -14.773 9.814 10.665 1.00 86.00 67 THR A N 1
ATOM 497 C CA . THR A 1 67 ? -15.395 8.655 11.340 1.00 86.00 67 THR A CA 1
ATOM 498 C C . THR A 1 67 ? -15.312 7.396 10.468 1.00 86.00 67 THR A C 1
ATOM 500 O O . THR A 1 67 ? -15.196 6.279 10.966 1.00 86.00 67 THR A O 1
ATOM 503 N N . THR A 1 68 ? -15.351 7.574 9.148 1.00 89.62 68 THR A N 1
ATOM 504 C CA . THR A 1 68 ? -15.233 6.503 8.157 1.00 89.62 68 THR A CA 1
ATOM 505 C C . THR A 1 68 ? -14.042 6.748 7.245 1.00 89.62 68 THR A C 1
ATOM 507 O O . THR A 1 68 ? -13.642 7.897 7.019 1.00 89.62 68 THR A O 1
ATOM 510 N N . CYS A 1 69 ? -13.526 5.665 6.668 1.00 93.44 69 CYS A N 1
ATOM 511 C CA . CYS A 1 69 ? -12.539 5.725 5.602 1.00 93.44 69 CYS A CA 1
ATOM 512 C C . CYS A 1 69 ? -13.239 5.925 4.251 1.00 93.44 69 CYS A C 1
ATOM 514 O O . CYS A 1 69 ? -13.520 4.969 3.533 1.00 93.44 69 CYS A O 1
ATOM 516 N N . THR A 1 70 ? -13.619 7.169 3.946 1.00 91.38 70 THR A N 1
ATOM 517 C CA . THR A 1 70 ? -14.407 7.483 2.739 1.00 91.38 70 THR A CA 1
ATOM 518 C C . THR A 1 70 ? -13.622 7.207 1.459 1.00 91.38 70 THR A C 1
ATO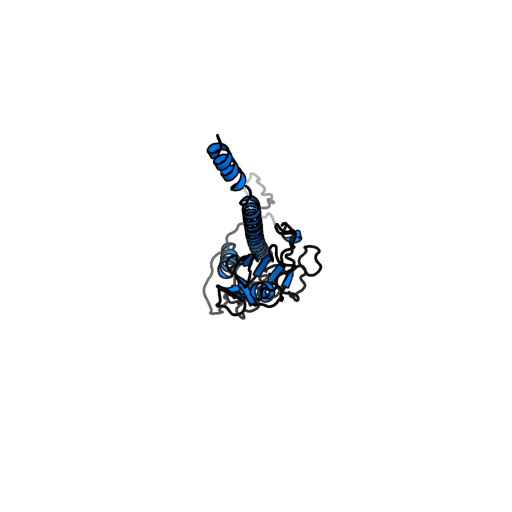M 520 O O . THR A 1 70 ? -14.173 6.682 0.496 1.00 91.38 70 THR A O 1
ATOM 523 N N . ASN A 1 71 ? -12.333 7.543 1.466 1.00 93.88 71 ASN A N 1
ATOM 524 C CA . ASN A 1 71 ? -11.411 7.226 0.389 1.00 93.88 71 ASN A CA 1
ATOM 525 C C . ASN A 1 71 ? -10.596 6.011 0.816 1.00 93.88 71 ASN A C 1
ATOM 527 O O . ASN A 1 71 ? -9.801 6.087 1.745 1.00 93.88 71 ASN A O 1
ATOM 531 N N . VAL A 1 72 ? -10.833 4.881 0.157 1.00 95.56 72 VAL A N 1
ATOM 532 C CA . VAL A 1 72 ? -10.167 3.607 0.465 1.00 95.56 72 VAL A CA 1
ATOM 533 C C . VAL A 1 72 ? -8.891 3.390 -0.345 1.00 95.56 72 VAL A C 1
ATOM 535 O O . VAL A 1 72 ? -8.115 2.503 -0.010 1.00 95.56 72 VAL A O 1
ATOM 538 N N . GLY A 1 73 ? -8.651 4.204 -1.377 1.00 96.00 73 GLY A N 1
ATOM 539 C CA . GLY A 1 73 ? -7.423 4.223 -2.173 1.00 96.00 73 GLY A CA 1
ATOM 540 C C . GLY A 1 73 ? -6.823 5.629 -2.250 1.00 96.00 73 GLY A C 1
ATOM 541 O O . GLY A 1 73 ? -7.563 6.612 -2.295 1.00 96.00 73 GLY A O 1
ATOM 542 N N . GLY A 1 74 ? -5.494 5.716 -2.253 1.00 96.00 74 GLY A N 1
ATOM 543 C CA . GLY A 1 74 ? -4.744 6.971 -2.299 1.00 96.00 74 GLY A CA 1
ATOM 544 C C . GLY A 1 74 ? -3.234 6.752 -2.190 1.00 96.00 74 GLY A C 1
ATOM 545 O O . GLY A 1 74 ? -2.716 5.694 -2.551 1.00 96.00 74 GLY A O 1
ATOM 546 N N . GLY A 1 75 ? -2.518 7.755 -1.696 1.00 97.12 75 GLY A N 1
ATOM 547 C CA . GLY A 1 75 ? -1.112 7.656 -1.325 1.00 97.12 75 GLY A CA 1
ATOM 548 C C . GLY A 1 75 ? -0.912 6.893 -0.016 1.00 97.12 75 GLY A C 1
ATOM 549 O O . GLY A 1 75 ? -1.783 6.845 0.856 1.00 97.12 75 GLY A O 1
ATOM 550 N N . PHE A 1 76 ? 0.254 6.273 0.134 1.00 98.06 76 PHE A N 1
ATOM 551 C CA . PHE A 1 76 ? 0.669 5.714 1.417 1.00 98.06 76 PHE A CA 1
ATOM 552 C C . PHE A 1 76 ? 0.973 6.850 2.416 1.00 98.06 76 PHE A C 1
ATOM 554 O O . PHE A 1 76 ? 1.763 7.728 2.068 1.00 98.06 76 PHE A O 1
ATOM 561 N N . PRO A 1 77 ? 0.434 6.833 3.653 1.00 98.00 77 PRO A N 1
ATOM 562 C CA . PRO A 1 77 ? 0.663 7.879 4.658 1.00 98.00 77 PRO A CA 1
ATOM 563 C C . PRO A 1 77 ? 2.065 7.759 5.287 1.00 98.00 77 PRO A C 1
ATOM 565 O O . PRO A 1 77 ? 2.256 7.339 6.432 1.00 98.00 77 PRO A O 1
ATOM 568 N N . TRP A 1 78 ? 3.086 8.057 4.484 1.00 98.00 78 TRP A N 1
ATOM 569 C CA . TRP A 1 78 ? 4.500 7.831 4.785 1.00 98.00 78 TRP A CA 1
ATOM 570 C C . TRP A 1 78 ? 5.010 8.679 5.955 1.00 98.00 78 TRP A C 1
ATOM 572 O O . TRP A 1 78 ? 5.867 8.207 6.703 1.00 98.00 78 TRP A O 1
ATOM 582 N N . ALA A 1 79 ? 4.498 9.900 6.134 1.00 98.00 79 ALA A N 1
ATOM 583 C CA . ALA A 1 79 ? 4.970 10.811 7.172 1.00 98.00 79 ALA A CA 1
ATOM 584 C C . ALA A 1 79 ? 4.481 10.370 8.558 1.00 98.00 79 ALA A C 1
ATOM 586 O O . ALA A 1 79 ? 5.293 10.266 9.479 1.00 98.00 79 ALA A O 1
ATOM 587 N N . ASP A 1 80 ? 3.199 10.013 8.686 1.00 97.56 80 ASP A N 1
ATOM 588 C CA . ASP A 1 80 ? 2.626 9.488 9.936 1.00 97.56 80 ASP A CA 1
ATOM 589 C C . ASP A 1 80 ? 3.217 8.128 10.332 1.00 97.56 80 ASP A C 1
ATOM 591 O O . ASP A 1 80 ? 3.397 7.836 11.518 1.00 97.56 80 ASP A O 1
ATOM 595 N N . LEU A 1 81 ? 3.554 7.292 9.346 1.00 97.75 81 LEU A N 1
ATOM 596 C CA . LEU A 1 81 ? 4.160 5.977 9.577 1.00 97.75 81 LEU A CA 1
ATOM 597 C C . LEU A 1 81 ? 5.695 6.013 9.669 1.00 97.75 81 LEU A C 1
ATOM 599 O O . LEU A 1 81 ? 6.310 4.982 9.940 1.00 97.75 81 LEU A O 1
ATOM 603 N N . GLY A 1 82 ? 6.318 7.182 9.485 1.00 97.12 82 GLY A N 1
ATOM 604 C CA . GLY A 1 82 ? 7.759 7.384 9.654 1.00 97.12 82 GLY A CA 1
ATOM 605 C C . GLY A 1 82 ? 8.628 6.666 8.615 1.00 97.12 82 GLY A C 1
ATOM 606 O O . GLY A 1 82 ? 9.713 6.186 8.947 1.00 97.12 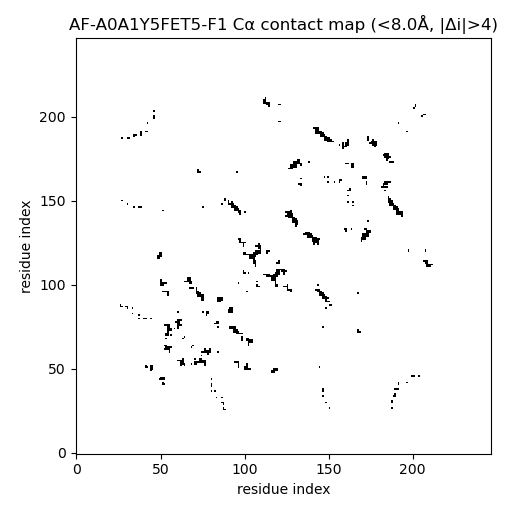82 GLY A O 1
ATOM 607 N N . LEU A 1 83 ? 8.154 6.567 7.374 1.00 97.56 83 LEU A N 1
ATOM 608 C CA . LEU A 1 83 ? 8.785 5.820 6.283 1.00 97.56 83 LEU A CA 1
ATOM 609 C C . LEU A 1 83 ? 9.157 6.721 5.096 1.00 97.56 83 LEU A C 1
ATOM 611 O O . LEU A 1 83 ? 8.844 7.909 5.056 1.00 97.56 83 LEU A O 1
ATOM 615 N N . GLY A 1 84 ? 9.882 6.151 4.129 1.00 96.12 84 GLY A N 1
ATOM 616 C CA . GLY A 1 84 ? 10.243 6.843 2.892 1.00 96.12 84 GLY A CA 1
ATOM 617 C C . GLY A 1 84 ? 9.025 7.109 2.004 1.00 96.12 84 GLY A C 1
ATOM 618 O O . GLY A 1 84 ? 8.152 6.255 1.875 1.00 96.12 84 GLY A O 1
ATOM 619 N N . LYS A 1 85 ? 8.989 8.292 1.378 1.00 96.31 85 LYS A N 1
ATOM 620 C CA . LYS A 1 85 ? 7.910 8.710 0.470 1.00 96.31 85 LYS A CA 1
ATOM 621 C C . LYS A 1 85 ? 7.943 7.981 -0.875 1.00 96.31 85 LYS A C 1
ATOM 623 O O . LYS A 1 85 ? 6.891 7.683 -1.428 1.00 96.31 85 LYS A O 1
ATOM 628 N N . GLU A 1 86 ? 9.139 7.766 -1.415 1.00 97.44 86 GLU A N 1
ATOM 629 C CA . GLU A 1 86 ? 9.354 7.385 -2.813 1.00 97.44 86 GLU A CA 1
ATOM 630 C C . GLU A 1 86 ? 10.085 6.048 -2.926 1.00 97.44 86 GLU A C 1
ATOM 632 O O . GLU A 1 86 ? 10.956 5.727 -2.113 1.00 97.44 86 GLU A O 1
ATOM 637 N N . ASP A 1 87 ? 9.751 5.289 -3.964 1.00 97.38 87 ASP A N 1
ATOM 638 C CA . ASP A 1 87 ? 10.472 4.087 -4.353 1.00 97.38 87 ASP A CA 1
ATOM 639 C C . ASP A 1 87 ? 11.813 4.402 -5.047 1.00 97.38 87 ASP A C 1
ATOM 641 O O . ASP A 1 87 ? 12.244 5.551 -5.173 1.00 97.38 87 ASP A O 1
ATOM 645 N N . ALA A 1 88 ? 12.517 3.363 -5.507 1.00 97.00 88 ALA A N 1
ATOM 646 C CA . ALA A 1 88 ? 13.811 3.517 -6.171 1.00 97.00 88 ALA A CA 1
ATOM 647 C C . ALA A 1 88 ? 13.768 4.310 -7.497 1.00 97.00 88 ALA A C 1
ATOM 649 O O . ALA A 1 88 ? 14.821 4.737 -7.975 1.00 97.00 88 ALA A O 1
ATOM 650 N N . TRP A 1 89 ? 12.586 4.531 -8.079 1.00 95.56 89 TRP A N 1
ATOM 651 C CA . TRP A 1 89 ? 12.391 5.292 -9.316 1.00 95.56 89 TRP A CA 1
ATOM 652 C C . TRP A 1 89 ? 11.806 6.691 -9.070 1.00 95.56 89 TRP A C 1
ATOM 654 O O . TRP A 1 89 ? 11.536 7.412 -10.032 1.00 95.56 89 TRP A O 1
ATOM 664 N N . GLY A 1 90 ? 11.680 7.110 -7.805 1.00 95.31 90 GLY A N 1
ATOM 665 C CA . GLY A 1 90 ? 11.196 8.438 -7.426 1.00 95.31 90 GLY A CA 1
ATOM 666 C C . GLY A 1 90 ? 9.673 8.567 -7.457 1.00 95.31 90 GLY A C 1
ATOM 667 O O . GLY A 1 90 ? 9.158 9.679 -7.573 1.00 95.31 90 GLY A O 1
ATOM 668 N N . GLN A 1 91 ? 8.941 7.452 -7.400 1.00 95.25 91 GLN A N 1
ATOM 669 C CA . GLN A 1 91 ? 7.482 7.441 -7.408 1.00 95.25 91 GLN A CA 1
ATOM 670 C C . GLN A 1 91 ? 6.933 7.194 -5.999 1.00 95.25 91 GLN A C 1
ATOM 672 O O . GLN A 1 91 ? 7.433 6.349 -5.260 1.00 95.25 91 GLN A O 1
ATOM 677 N N . ALA A 1 92 ? 5.892 7.939 -5.621 1.00 96.38 92 ALA A N 1
ATOM 678 C CA . ALA A 1 92 ? 5.223 7.770 -4.334 1.00 96.38 92 ALA A CA 1
ATOM 679 C C . ALA A 1 92 ? 4.331 6.526 -4.321 1.00 96.38 92 ALA A C 1
ATOM 681 O O . ALA A 1 92 ? 3.553 6.342 -5.248 1.00 96.38 92 ALA A O 1
ATOM 682 N N . PHE A 1 93 ? 4.383 5.719 -3.265 1.00 98.00 93 PHE A N 1
ATOM 683 C CA . PHE A 1 93 ? 3.617 4.473 -3.176 1.00 98.00 93 PHE A CA 1
ATOM 684 C C . PHE A 1 93 ? 2.100 4.701 -3.176 1.00 98.00 93 PHE A C 1
ATOM 686 O O . PHE A 1 93 ? 1.587 5.549 -2.441 1.00 98.00 93 PHE A O 1
ATOM 693 N N . THR A 1 94 ? 1.377 3.889 -3.948 1.00 97.19 94 THR A N 1
ATOM 694 C CA . THR A 1 94 ? -0.087 3.819 -3.893 1.00 97.19 94 THR A CA 1
ATOM 695 C C . THR A 1 94 ? -0.500 2.840 -2.802 1.00 97.19 94 THR A C 1
ATOM 697 O O . THR A 1 94 ? 0.129 1.801 -2.601 1.00 97.19 94 THR A O 1
ATOM 700 N N . TYR A 1 95 ? -1.558 3.170 -2.078 1.00 97.69 95 TYR A N 1
ATOM 701 C CA . TYR A 1 95 ? -2.071 2.391 -0.967 1.00 97.69 95 TYR A CA 1
ATOM 702 C C . TYR A 1 95 ? -3.583 2.246 -1.081 1.00 97.69 95 TYR A C 1
ATOM 704 O O . TYR A 1 95 ? -4.295 3.210 -1.370 1.00 97.69 95 TYR A O 1
ATOM 712 N N . ARG A 1 96 ? -4.070 1.033 -0.820 1.00 97.56 96 ARG A N 1
ATOM 713 C CA . ARG A 1 96 ? -5.492 0.745 -0.676 1.00 97.56 96 ARG A CA 1
ATOM 714 C C . ARG A 1 96 ? -5.743 -0.028 0.609 1.00 97.56 96 ARG A C 1
ATOM 716 O O . ARG A 1 96 ? -4.998 -0.948 0.953 1.00 97.56 96 ARG A O 1
ATOM 723 N N . VAL A 1 97 ? -6.830 0.315 1.283 1.00 97.56 97 VAL A N 1
ATOM 724 C CA . VAL A 1 97 ? -7.311 -0.334 2.499 1.00 97.56 97 VAL A CA 1
ATOM 725 C C . VAL A 1 97 ? -8.755 -0.779 2.333 1.00 97.56 97 VAL A C 1
ATOM 727 O O . VAL A 1 97 ? -9.522 -0.170 1.598 1.00 97.56 97 VAL A O 1
ATOM 730 N N . SER A 1 98 ? -9.148 -1.833 3.032 1.00 96.50 98 SER A N 1
ATOM 731 C CA . SER A 1 98 ? -10.553 -2.194 3.152 1.00 96.50 98 SER A CA 1
ATOM 732 C C . SER A 1 98 ? -11.237 -1.271 4.156 1.00 96.50 98 SER A C 1
ATOM 734 O O . SER A 1 98 ? -10.773 -1.154 5.292 1.00 96.50 98 SER A O 1
ATOM 736 N N . GLY A 1 99 ? -12.331 -0.617 3.755 1.00 94.44 99 GLY A N 1
ATOM 737 C CA . GLY A 1 99 ? -13.020 0.380 4.589 1.00 94.44 99 GLY A CA 1
ATOM 738 C C . GLY A 1 99 ? -13.411 -0.154 5.973 1.00 94.44 99 GLY A C 1
ATOM 739 O O . GLY A 1 99 ? -13.143 0.504 6.977 1.00 94.44 99 GLY A O 1
ATOM 740 N N . ASP A 1 100 ? -13.916 -1.390 6.022 1.00 93.00 100 ASP A N 1
ATOM 741 C CA . ASP A 1 100 ? -14.312 -2.112 7.243 1.00 93.00 100 ASP A CA 1
ATOM 742 C C . ASP A 1 100 ? -13.155 -2.368 8.225 1.00 93.00 100 ASP A C 1
ATOM 744 O O . ASP A 1 100 ? -13.382 -2.781 9.357 1.00 93.00 100 ASP A O 1
ATOM 748 N N . PHE A 1 101 ? -11.904 -2.192 7.790 1.00 95.81 101 PHE A N 1
ATOM 749 C CA . PHE A 1 101 ? -10.715 -2.365 8.624 1.00 95.81 101 PHE A CA 1
ATOM 750 C C . PHE A 1 101 ? -10.067 -1.034 9.029 1.00 95.81 101 PHE A C 1
ATOM 752 O O . PHE A 1 101 ? -9.109 -1.052 9.807 1.00 95.81 101 PHE A O 1
ATOM 759 N N . ALA A 1 102 ? -10.534 0.093 8.487 1.00 96.31 102 ALA A N 1
ATOM 760 C CA . ALA A 1 102 ? -9.907 1.409 8.623 1.00 96.31 102 ALA A CA 1
ATOM 761 C C . ALA A 1 102 ? -10.823 2.487 9.219 1.00 96.31 102 ALA A C 1
ATOM 763 O O . ALA A 1 102 ? -10.388 3.622 9.417 1.00 96.31 102 ALA A O 1
ATOM 764 N N . ASP A 1 103 ? -12.085 2.169 9.499 1.00 94.50 103 ASP A N 1
ATOM 765 C CA . ASP A 1 103 ? -13.023 3.098 10.122 1.00 94.50 103 ASP A CA 1
ATOM 766 C C . ASP A 1 103 ? -12.821 3.208 11.648 1.00 94.50 103 ASP A C 1
ATOM 768 O O . ASP A 1 103 ? -11.907 2.626 12.237 1.00 94.50 103 ASP A O 1
ATOM 772 N N . THR A 1 104 ? -13.664 4.000 12.310 1.00 93.31 104 THR A N 1
ATOM 773 C CA . THR A 1 104 ? -13.703 4.085 13.778 1.00 93.31 104 THR A CA 1
ATOM 774 C C . THR A 1 104 ? -14.913 3.366 14.380 1.00 93.31 104 THR A C 1
ATOM 776 O O . THR A 1 104 ? -15.299 3.678 15.506 1.00 93.31 104 THR A O 1
ATOM 779 N N . THR A 1 105 ? -15.573 2.488 13.625 1.00 92.38 105 THR A N 1
ATOM 780 C CA . THR A 1 105 ? -16.774 1.772 14.066 1.00 92.38 105 THR A CA 1
ATOM 781 C C . THR A 1 105 ? -16.372 0.407 14.588 1.00 92.38 105 THR A C 1
ATOM 783 O O . THR A 1 105 ? -15.717 -0.360 13.898 1.00 92.38 105 THR A O 1
ATOM 786 N N . ASP A 1 106 ? -16.770 0.078 15.813 1.00 91.56 106 ASP A N 1
ATOM 787 C CA . ASP A 1 106 ? -16.312 -1.166 16.417 1.00 91.56 106 ASP A CA 1
ATOM 788 C C . ASP A 1 106 ? -16.890 -2.404 15.699 1.00 91.56 106 ASP A C 1
ATOM 790 O O . ASP A 1 106 ? -18.107 -2.591 15.630 1.00 91.56 106 ASP A O 1
ATOM 794 N N . GLY A 1 107 ? -16.007 -3.287 15.226 1.00 88.50 107 GLY A N 1
ATOM 795 C CA . GLY A 1 107 ? -16.323 -4.588 14.632 1.00 88.50 107 GLY A CA 1
ATOM 796 C C . GLY A 1 107 ? -17.101 -4.556 13.316 1.00 88.50 107 GLY A C 1
ATOM 797 O O . GLY A 1 107 ? -17.873 -5.481 13.055 1.00 88.50 107 GLY A O 1
ATOM 798 N N . THR A 1 108 ? -16.890 -3.550 12.470 1.00 90.31 108 THR A N 1
ATOM 799 C CA . THR A 1 108 ? -17.469 -3.460 11.125 1.00 90.31 108 THR A CA 1
ATOM 800 C C . THR A 1 108 ? -17.304 -4.765 10.335 1.00 90.31 108 THR A C 1
ATOM 802 O O . THR A 1 108 ? -16.329 -5.513 10.472 1.00 90.31 108 THR A O 1
ATOM 805 N N . GLY A 1 109 ? -18.333 -5.111 9.557 1.00 83.81 109 GLY A N 1
ATOM 806 C CA . GLY A 1 109 ? -18.396 -6.367 8.805 1.00 83.81 109 GLY A CA 1
ATOM 807 C C . GLY A 1 109 ? -18.651 -7.614 9.666 1.00 83.81 109 GLY A C 1
ATOM 808 O O . GLY A 1 109 ? -18.674 -8.724 9.137 1.00 83.81 109 GLY A O 1
ATOM 809 N N . CYS A 1 110 ? -18.862 -7.465 10.981 1.00 85.38 110 CYS A N 1
ATOM 810 C CA . CYS A 1 110 ? -19.105 -8.566 11.909 1.00 85.38 110 CYS A CA 1
ATOM 811 C C . CYS A 1 110 ? -20.236 -8.223 12.900 1.00 85.38 110 CYS A C 1
ATOM 813 O O . CYS A 1 110 ? -20.110 -7.342 13.737 1.00 85.38 110 CYS A O 1
ATOM 815 N N . ALA A 1 111 ? -21.362 -8.943 12.851 1.00 67.31 111 ALA A N 1
ATOM 816 C CA . ALA A 1 111 ? -22.505 -8.686 13.744 1.00 67.31 111 ALA A CA 1
ATOM 817 C C . ALA A 1 111 ? -22.316 -9.212 15.187 1.00 67.31 111 ALA A C 1
ATOM 819 O O . ALA A 1 111 ? -23.199 -9.047 16.030 1.00 67.31 111 ALA A O 1
ATOM 820 N N . ALA A 1 112 ? -21.202 -9.895 15.465 1.00 65.94 112 ALA A N 1
ATOM 821 C CA . ALA A 1 112 ? -20.907 -10.467 16.773 1.00 65.94 112 ALA A CA 1
ATOM 822 C C . ALA A 1 112 ? -20.212 -9.434 17.671 1.00 65.94 112 ALA A C 1
ATOM 824 O O . ALA A 1 112 ? -19.351 -8.700 17.205 1.00 65.94 112 ALA A O 1
ATOM 825 N N . SER A 1 113 ? -20.616 -9.412 18.946 1.00 68.44 113 SER A N 1
ATOM 826 C CA . SER A 1 113 ? -20.183 -8.517 20.031 1.00 68.44 113 SER A CA 1
ATOM 827 C C . SER A 1 113 ? -18.832 -7.809 19.799 1.00 68.44 113 SER A C 1
ATOM 829 O O . SER A 1 113 ? -17.791 -8.331 20.203 1.00 68.44 113 SER A O 1
ATOM 831 N N . PRO A 1 114 ? -18.827 -6.611 19.194 1.00 82.50 114 PRO A N 1
ATOM 832 C CA . PRO A 1 114 ? -17.588 -5.965 18.797 1.00 82.50 114 PRO A CA 1
ATOM 833 C C . PRO A 1 114 ? -16.760 -5.597 20.029 1.00 82.50 114 PRO A C 1
ATOM 835 O O . PRO A 1 114 ? -17.299 -5.336 21.110 1.00 82.50 114 PRO A O 1
ATOM 838 N N . THR A 1 115 ? -15.436 -5.600 19.887 1.00 85.69 1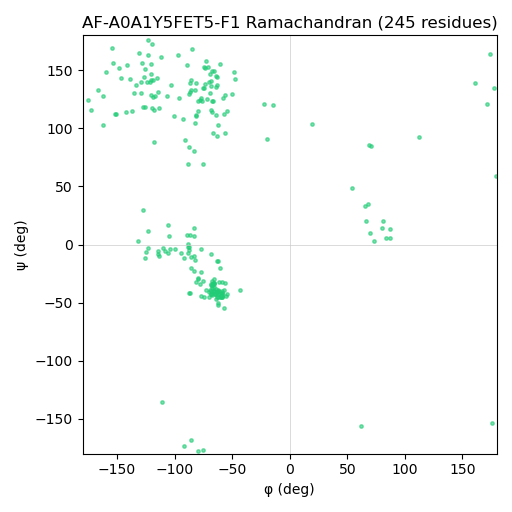15 THR A N 1
ATOM 839 C CA . THR A 1 115 ? -14.569 -5.092 20.957 1.00 85.69 115 THR A CA 1
ATOM 840 C C . THR A 1 115 ? -14.375 -3.605 20.791 1.00 85.69 115 THR A C 1
ATOM 842 O O . THR A 1 115 ? -14.014 -3.148 19.712 1.00 85.69 115 THR A O 1
ATOM 845 N N . ALA A 1 116 ? -14.603 -2.875 21.880 1.00 88.31 116 ALA A N 1
ATOM 846 C CA . ALA A 1 116 ? -14.493 -1.429 21.893 1.00 88.31 116 ALA A CA 1
ATOM 847 C C . ALA A 1 116 ? -13.101 -0.964 21.440 1.00 88.31 116 ALA A C 1
ATOM 849 O O . ALA A 1 116 ? -12.087 -1.416 21.979 1.00 88.31 116 ALA A O 1
ATOM 850 N N . GLY A 1 117 ? -13.068 -0.043 20.481 1.00 88.69 117 GLY A N 1
ATOM 851 C CA . GLY A 1 117 ? -11.855 0.528 19.907 1.00 88.69 117 GLY A CA 1
ATOM 852 C C . GLY A 1 117 ? -11.216 -0.293 18.785 1.00 88.69 117 GLY A C 1
ATOM 853 O O . GLY A 1 117 ? -10.126 0.074 18.355 1.00 88.69 117 GLY A O 1
ATOM 854 N N . LEU A 1 118 ? -11.838 -1.383 18.317 1.00 91.88 118 LEU A N 1
ATOM 855 C CA . LEU A 1 118 ? -11.342 -2.182 17.192 1.00 91.88 118 LEU A CA 1
ATOM 856 C C . LEU A 1 118 ? -12.286 -2.072 15.997 1.00 91.88 118 LEU A C 1
ATOM 858 O O . LEU A 1 118 ? -13.408 -2.562 16.066 1.00 91.88 118 LEU A O 1
ATOM 862 N N . SER A 1 119 ? -11.801 -1.525 14.879 1.00 93.00 119 SER A N 1
ATOM 863 C CA . SER A 1 119 ? -12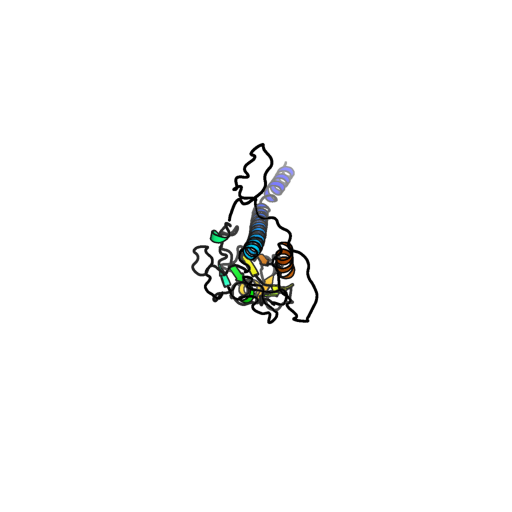.591 -1.330 13.651 1.00 93.00 119 SER A CA 1
ATOM 864 C C . SER A 1 119 ? -13.148 -2.643 13.090 1.00 93.00 119 SER A C 1
ATOM 866 O O . SER A 1 119 ? -14.258 -2.703 12.584 1.00 93.00 119 SER A O 1
ATOM 868 N N . PHE A 1 120 ? -12.424 -3.747 13.267 1.00 93.00 120 PHE A N 1
ATOM 869 C CA . PHE A 1 120 ? -12.800 -5.059 12.748 1.00 93.00 120 PHE A CA 1
ATOM 870 C C . PHE A 1 120 ? -12.723 -6.148 13.820 1.00 93.00 120 PHE A C 1
ATOM 872 O O . PHE A 1 120 ? -12.112 -5.999 14.878 1.00 93.00 120 PHE A O 1
ATOM 879 N N . SER A 1 121 ? -13.335 -7.290 13.522 1.00 90.69 121 SER A N 1
ATOM 880 C CA . SER A 1 121 ? -13.353 -8.491 14.357 1.00 90.69 121 SER A CA 1
ATOM 881 C C . SER A 1 121 ? -12.807 -9.711 13.610 1.00 90.69 121 SER A C 1
ATOM 883 O O . SER A 1 121 ? -12.501 -9.669 12.415 1.00 90.69 121 SER A O 1
ATOM 885 N N . LEU A 1 122 ? -12.698 -10.850 14.303 1.00 88.94 122 LEU A N 1
ATOM 886 C CA . LEU A 1 122 ? -12.230 -12.099 13.690 1.00 88.94 122 LEU A CA 1
ATOM 887 C C . LEU A 1 122 ? -13.072 -12.508 12.473 1.00 88.94 122 LEU A C 1
ATOM 889 O O . LEU A 1 122 ? -12.512 -13.042 11.512 1.00 88.94 122 LEU A O 1
ATOM 893 N N . CYS A 1 123 ? -14.376 -12.212 12.489 1.00 90.06 123 CYS A N 1
ATOM 894 C CA . CYS A 1 123 ? -15.295 -12.553 11.407 1.00 90.06 123 CYS A CA 1
ATOM 895 C C . CYS A 1 123 ? -15.397 -11.504 10.289 1.00 90.06 123 CYS A C 1
ATOM 897 O O . CYS A 1 123 ? -15.980 -11.808 9.253 1.00 90.06 123 CYS A O 1
ATOM 899 N N . SER A 1 124 ? -14.786 -10.324 10.450 1.00 92.19 124 SER A N 1
ATOM 900 C CA . SER A 1 124 ? -14.769 -9.294 9.406 1.00 92.19 124 SER A CA 1
ATOM 901 C C . SER A 1 124 ? -14.023 -9.792 8.171 1.00 92.19 124 SER A C 1
ATOM 903 O O . SER A 1 124 ? -12.961 -10.421 8.281 1.00 92.19 124 SER A O 1
ATOM 905 N N . VAL A 1 125 ? -14.572 -9.507 6.996 1.00 93.62 125 VAL A N 1
ATOM 906 C CA . VAL A 1 125 ? -14.036 -9.926 5.697 1.00 93.62 125 VAL A CA 1
ATOM 907 C C . VAL A 1 125 ? -13.661 -8.671 4.926 1.00 93.62 125 VAL A C 1
ATOM 909 O O . VAL A 1 125 ? -14.471 -7.761 4.830 1.00 93.62 125 VAL A O 1
ATOM 912 N N . ALA A 1 126 ? -12.433 -8.613 4.419 1.00 95.69 126 ALA A N 1
ATOM 913 C CA . ALA A 1 126 ? -11.987 -7.488 3.607 1.00 95.69 126 ALA A CA 1
ATOM 914 C C . ALA A 1 126 ? -12.378 -7.663 2.129 1.00 95.69 126 ALA A C 1
ATOM 916 O O . ALA A 1 126 ? -12.768 -8.754 1.710 1.00 95.69 126 ALA A O 1
ATOM 917 N N . ASP A 1 127 ? -12.242 -6.603 1.338 1.00 95.44 127 ASP A N 1
ATOM 918 C CA . ASP A 1 127 ? -12.774 -6.492 -0.027 1.00 95.44 127 ASP A CA 1
ATOM 919 C C . ASP A 1 127 ? -11.716 -6.531 -1.141 1.00 95.44 127 ASP A C 1
ATOM 921 O O . ASP A 1 127 ? -12.082 -6.593 -2.312 1.00 95.44 127 ASP A O 1
ATOM 925 N N . ILE A 1 128 ? -10.421 -6.540 -0.810 1.00 97.69 128 ILE A N 1
ATOM 926 C CA . ILE A 1 128 ? -9.350 -6.519 -1.815 1.00 97.69 128 ILE A CA 1
ATOM 927 C C . ILE A 1 128 ? -9.028 -7.940 -2.297 1.00 97.69 128 ILE A C 1
ATOM 929 O O . ILE A 1 128 ? -8.815 -8.857 -1.492 1.00 97.69 128 ILE A O 1
ATOM 933 N N . ASN A 1 129 ? -8.930 -8.112 -3.614 1.00 97.75 129 ASN A N 1
ATOM 934 C CA . ASN A 1 129 ? -8.517 -9.339 -4.285 1.00 97.75 129 ASN A CA 1
ATOM 935 C C . ASN A 1 129 ? -7.276 -9.087 -5.143 1.00 97.75 129 ASN A C 1
ATOM 937 O O . ASN A 1 129 ? -7.150 -8.048 -5.776 1.00 97.75 129 ASN A O 1
ATOM 941 N N . VAL A 1 130 ? -6.366 -10.058 -5.163 1.00 97.81 130 VAL A N 1
ATOM 942 C CA . VAL A 1 130 ? -5.141 -10.031 -5.966 1.00 97.81 130 VAL A CA 1
ATOM 943 C C . VAL A 1 130 ? -5.181 -11.203 -6.937 1.00 97.81 130 VAL A C 1
ATOM 945 O O . VAL A 1 130 ? -5.373 -12.346 -6.512 1.00 97.81 130 VAL A O 1
ATOM 948 N N . LEU A 1 131 ? -5.001 -10.932 -8.223 1.00 97.56 131 LEU A N 1
ATOM 949 C CA . LEU A 1 131 ? -5.033 -11.899 -9.318 1.00 97.56 131 LEU A CA 1
ATOM 950 C C . LEU A 1 131 ? -3.640 -12.075 -9.945 1.00 97.56 131 LEU A C 1
ATOM 952 O O . LEU A 1 131 ? -2.783 -11.208 -9.802 1.00 97.56 131 LEU A O 1
ATOM 956 N N . ASP A 1 132 ? -3.415 -13.172 -10.674 1.00 95.25 132 ASP A N 1
ATOM 957 C CA . ASP A 1 132 ? -2.168 -13.420 -11.431 1.00 95.25 132 ASP A CA 1
ATOM 958 C C . ASP A 1 132 ? -2.131 -12.741 -12.822 1.00 95.25 132 ASP A C 1
ATOM 960 O O . ASP A 1 132 ? -1.211 -12.952 -13.618 1.00 95.25 132 ASP A O 1
ATOM 964 N N . GLY A 1 133 ? -3.135 -11.906 -13.098 1.00 93.75 133 GLY A N 1
ATOM 965 C CA . GLY A 1 133 ? -3.335 -11.079 -14.289 1.00 93.75 133 GLY A CA 1
ATOM 966 C C . GLY A 1 133 ? -4.710 -10.406 -14.224 1.00 93.75 133 GLY A C 1
ATOM 967 O O . GLY A 1 133 ? -5.572 -10.865 -13.473 1.00 93.75 133 GLY A O 1
ATOM 968 N N . ALA A 1 134 ? -4.968 -9.370 -15.026 1.00 90.31 134 ALA A N 1
ATOM 969 C CA . ALA A 1 134 ? -6.225 -8.598 -14.961 1.00 90.31 134 ALA A CA 1
ATOM 970 C C . ALA A 1 134 ? -7.495 -9.439 -15.239 1.00 90.31 134 ALA A C 1
ATOM 972 O O . ALA A 1 134 ? -8.612 -9.089 -14.882 1.00 90.31 134 ALA A O 1
ATOM 973 N N . SER A 1 135 ? -7.350 -10.594 -15.892 1.00 88.38 135 SER A N 1
ATOM 974 C CA . SER A 1 135 ? -8.421 -11.597 -16.055 1.00 88.38 135 SER A CA 1
ATOM 975 C C . SER A 1 135 ? -7.962 -12.987 -15.608 1.00 88.38 135 SER A C 1
ATOM 977 O O . SER A 1 135 ? -8.359 -14.008 -16.175 1.00 88.38 135 SER A O 1
ATOM 979 N N . GLY A 1 136 ? -7.045 -13.000 -14.644 1.00 91.38 136 GLY A N 1
ATOM 980 C CA . GLY A 1 136 ? -6.359 -14.171 -14.133 1.00 91.38 136 GLY A CA 1
ATOM 981 C C . GLY A 1 136 ? -7.116 -14.907 -13.029 1.00 91.38 136 GLY A C 1
ATOM 982 O O . GLY A 1 136 ? -8.298 -14.683 -12.763 1.00 91.38 136 GLY A O 1
ATOM 983 N N . SER A 1 137 ? -6.409 -15.826 -12.383 1.00 95.31 137 SER A N 1
ATOM 984 C CA . SER A 1 137 ? -6.862 -16.544 -11.192 1.00 95.31 137 SER A CA 1
ATOM 985 C C . SER A 1 137 ? -6.478 -15.794 -9.920 1.00 95.31 137 SER A C 1
ATOM 987 O O . SER A 1 137 ? -5.497 -15.058 -9.891 1.00 95.31 137 SER A O 1
ATOM 989 N N . ALA A 1 138 ? -7.227 -16.018 -8.839 1.00 95.88 138 ALA A N 1
ATOM 990 C CA . ALA A 1 138 ? -6.923 -15.409 -7.549 1.00 95.88 138 ALA A CA 1
ATOM 991 C C . ALA A 1 138 ? -5.603 -15.939 -6.960 1.00 95.88 138 ALA A C 1
ATOM 993 O O . ALA A 1 138 ? -5.452 -17.139 -6.721 1.00 95.88 138 ALA A O 1
ATOM 994 N N . VAL A 1 139 ? -4.684 -15.018 -6.676 1.00 96.31 139 VAL A N 1
ATOM 995 C CA . VAL A 1 139 ? -3.452 -15.224 -5.898 1.00 96.31 139 VAL A CA 1
ATOM 996 C C . VAL A 1 139 ? -3.738 -15.026 -4.412 1.00 96.31 139 VAL A C 1
ATOM 998 O O . VAL A 1 139 ? -3.273 -15.798 -3.570 1.00 96.31 139 VAL A O 1
ATOM 1001 N N . ALA A 1 140 ? -4.534 -14.009 -4.081 1.00 96.75 140 ALA A N 1
ATOM 1002 C CA . ALA A 1 140 ? -4.987 -13.726 -2.728 1.00 96.75 140 ALA A CA 1
ATOM 1003 C C . ALA A 1 140 ? -6.384 -13.092 -2.742 1.00 96.75 140 ALA A C 1
ATOM 1005 O O . ALA A 1 140 ? -6.769 -12.422 -3.693 1.00 96.75 140 ALA A O 1
ATOM 1006 N N . SER A 1 141 ? -7.150 -13.291 -1.674 1.00 96.69 141 SER A N 1
ATOM 1007 C CA . SER A 1 141 ? -8.524 -12.789 -1.558 1.00 96.69 141 SER A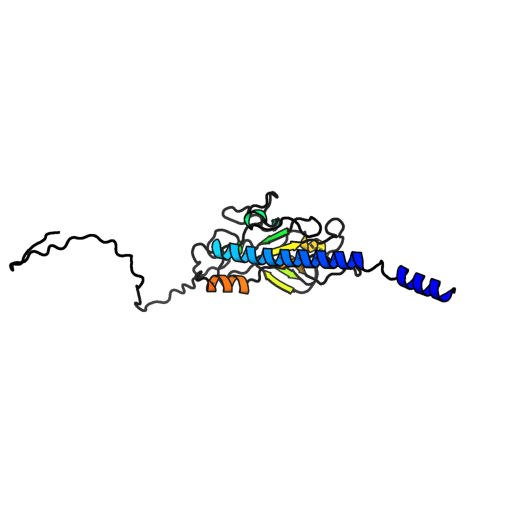 CA 1
ATOM 1008 C C . SER A 1 141 ? -8.808 -12.300 -0.147 1.00 96.69 141 SER A C 1
ATOM 1010 O O . SER A 1 141 ? -8.218 -12.816 0.808 1.00 96.69 141 SER A O 1
ATOM 1012 N N . ALA A 1 142 ? -9.763 -11.381 -0.015 1.00 96.12 142 ALA A N 1
ATOM 1013 C CA . ALA A 1 142 ? -10.159 -10.783 1.259 1.00 96.12 142 ALA A CA 1
ATOM 1014 C C . ALA A 1 142 ? -8.970 -10.173 2.018 1.00 96.12 142 ALA A C 1
ATOM 1016 O O . ALA A 1 142 ? -8.747 -10.424 3.209 1.00 96.12 142 ALA A O 1
ATOM 1017 N N . ILE A 1 143 ? -8.180 -9.385 1.296 1.00 97.69 143 ILE A N 1
ATOM 1018 C CA . ILE A 1 143 ? -7.007 -8.696 1.814 1.00 97.69 143 ILE A CA 1
ATOM 1019 C C . ILE A 1 143 ? -7.415 -7.342 2.426 1.00 97.69 143 ILE A C 1
ATOM 1021 O O . ILE A 1 143 ? -8.144 -6.587 1.794 1.00 97.69 143 ILE A O 1
ATOM 1025 N N . PRO A 1 144 ? -6.969 -7.005 3.650 1.00 97.38 144 PRO A N 1
ATOM 1026 C CA . PRO A 1 144 ? -7.381 -5.780 4.337 1.00 97.38 144 PRO A CA 1
ATOM 1027 C C . PRO A 1 144 ? -6.596 -4.530 3.924 1.00 97.38 144 PRO A C 1
ATOM 1029 O O . PRO A 1 144 ? -7.092 -3.427 4.114 1.00 97.38 144 PRO A O 1
ATOM 1032 N N . ALA A 1 145 ? -5.381 -4.680 3.396 1.00 98.25 145 ALA A N 1
ATOM 1033 C CA . ALA A 1 145 ? -4.566 -3.567 2.916 1.00 98.25 145 ALA A CA 1
ATOM 1034 C C . ALA A 1 145 ? -3.487 -4.038 1.943 1.00 98.25 145 ALA A C 1
ATOM 1036 O O . ALA A 1 145 ? -2.932 -5.130 2.105 1.00 98.25 145 ALA A O 1
ATOM 1037 N N . ILE A 1 146 ? -3.148 -3.179 0.989 1.00 98.31 146 ILE A N 1
ATOM 1038 C CA . ILE A 1 146 ? -2.159 -3.417 -0.064 1.00 98.31 146 ILE A CA 1
ATOM 1039 C C . ILE A 1 146 ? -1.434 -2.119 -0.420 1.00 98.31 146 ILE A C 1
ATOM 1041 O O . ILE A 1 146 ? -2.015 -1.036 -0.393 1.00 98.31 146 ILE A O 1
ATOM 1045 N N . ILE A 1 147 ? -0.145 -2.243 -0.715 1.00 98.44 147 ILE A N 1
ATOM 1046 C CA . ILE A 1 147 ? 0.748 -1.156 -1.111 1.00 98.44 147 ILE A CA 1
ATOM 1047 C C . ILE A 1 147 ? 1.358 -1.532 -2.459 1.00 98.44 147 ILE A C 1
ATOM 1049 O O . ILE A 1 147 ? 1.727 -2.692 -2.671 1.00 98.44 147 ILE A O 1
ATOM 1053 N N . ILE A 1 148 ? 1.473 -0.548 -3.342 1.00 98.06 148 ILE A N 1
ATOM 1054 C CA . ILE A 1 148 ? 1.878 -0.698 -4.735 1.00 98.06 148 ILE A CA 1
ATOM 1055 C C . ILE A 1 148 ? 3.006 0.297 -5.028 1.00 98.06 148 ILE A C 1
ATOM 1057 O O . ILE A 1 148 ? 2.897 1.489 -4.733 1.00 98.06 148 ILE A O 1
ATOM 1061 N N . SER A 1 149 ? 4.087 -0.198 -5.620 1.00 97.88 149 SER A N 1
ATOM 1062 C CA . SER A 1 149 ? 5.025 0.595 -6.419 1.00 97.88 149 SER A CA 1
ATOM 1063 C C . SER A 1 149 ? 4.783 0.227 -7.878 1.00 97.88 149 SER A C 1
ATOM 1065 O O . SER A 1 149 ? 4.806 -0.959 -8.206 1.00 97.88 149 SER A O 1
ATOM 1067 N N . HIS A 1 150 ? 4.564 1.223 -8.738 1.00 95.44 150 HIS A N 1
ATOM 1068 C CA . HIS A 1 150 ? 4.266 1.034 -10.168 1.00 95.44 150 HIS A CA 1
ATOM 1069 C C . HIS A 1 150 ? 5.536 0.833 -11.006 1.00 95.44 150 HIS A C 1
ATOM 1071 O O . HIS A 1 150 ? 5.548 0.983 -12.226 1.00 95.44 150 HIS A O 1
ATOM 1077 N N . GLY A 1 151 ? 6.659 0.571 -10.334 1.00 94.19 151 GLY A N 1
ATOM 1078 C CA . GLY A 1 151 ? 7.922 0.301 -10.988 1.00 94.19 151 GLY A CA 1
ATOM 1079 C C . GLY A 1 151 ? 8.438 1.469 -11.829 1.00 94.19 151 GLY A C 1
ATOM 1080 O O . GLY A 1 151 ? 8.151 2.650 -11.625 1.00 94.19 151 GLY A O 1
ATOM 1081 N N . LYS A 1 152 ? 9.277 1.126 -12.799 1.00 93.62 152 LYS A N 1
ATOM 1082 C CA . LYS A 1 152 ? 9.979 2.090 -13.642 1.00 93.62 152 LYS A CA 1
ATOM 1083 C C . LYS A 1 152 ? 9.106 2.597 -14.778 1.00 93.62 152 LYS A C 1
ATOM 1085 O O . LYS A 1 152 ? 9.314 3.714 -15.258 1.00 93.62 152 LYS A O 1
ATOM 1090 N N . ASN A 1 153 ? 8.209 1.753 -15.278 1.00 91.25 153 ASN A N 1
ATOM 1091 C CA . ASN A 1 153 ? 7.443 2.031 -16.485 1.00 91.25 153 ASN A CA 1
ATOM 1092 C C . ASN A 1 153 ? 6.130 2.793 -16.218 1.00 91.25 153 ASN A C 1
ATOM 1094 O O . ASN A 1 153 ? 5.434 3.090 -17.189 1.00 91.25 153 ASN A O 1
ATOM 1098 N N . TRP A 1 154 ? 5.824 3.136 -14.959 1.00 87.00 154 TRP A N 1
ATOM 1099 C CA . TRP A 1 154 ? 4.534 3.670 -14.502 1.00 87.00 154 TRP A CA 1
ATOM 1100 C C . TRP A 1 154 ? 3.909 4.742 -15.413 1.00 87.00 154 TRP A C 1
ATOM 1102 O O . TRP A 1 154 ? 2.706 4.751 -15.651 1.00 87.00 154 TRP A O 1
ATOM 1112 N N . ALA A 1 155 ? 4.722 5.648 -15.969 1.00 85.50 155 ALA A N 1
ATOM 1113 C CA . ALA A 1 155 ? 4.248 6.769 -16.786 1.00 85.50 155 ALA A CA 1
ATOM 1114 C C . ALA A 1 155 ? 3.961 6.411 -18.257 1.00 85.50 155 ALA A C 1
ATOM 1116 O O . ALA A 1 155 ? 3.405 7.223 -18.997 1.00 85.50 155 ALA A O 1
ATOM 1117 N N . ILE A 1 156 ? 4.417 5.246 -18.718 1.00 86.38 156 ILE A N 1
ATOM 1118 C CA . ILE A 1 156 ? 4.414 4.847 -20.133 1.00 86.38 156 ILE A CA 1
ATOM 1119 C C . ILE A 1 156 ? 3.861 3.438 -20.359 1.00 86.38 156 ILE A C 1
ATOM 1121 O O . ILE A 1 156 ? 3.881 2.957 -21.496 1.00 86.38 156 ILE A O 1
ATOM 1125 N N . THR A 1 157 ? 3.402 2.762 -19.306 1.00 85.81 157 THR A N 1
ATOM 1126 C CA . THR A 1 157 ? 2.833 1.429 -19.446 1.00 85.81 157 THR A CA 1
ATOM 1127 C C . THR A 1 157 ? 1.566 1.444 -20.304 1.00 85.81 157 THR A C 1
ATOM 1129 O O . THR A 1 157 ? 0.770 2.381 -20.305 1.00 85.81 157 THR A O 1
ATOM 1132 N N . SER A 1 158 ? 1.409 0.378 -21.083 1.00 88.56 158 SER A N 1
ATOM 1133 C CA . SER A 1 158 ? 0.175 0.028 -21.800 1.00 88.56 158 SER A CA 1
ATOM 1134 C C . SER A 1 158 ? -0.308 -1.374 -21.417 1.00 88.56 158 SER A C 1
A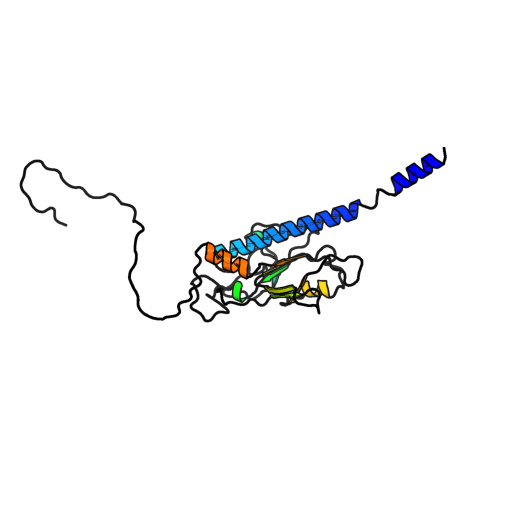TOM 1136 O O . SER A 1 158 ? -1.163 -1.953 -22.089 1.00 88.56 158 SER A O 1
ATOM 1138 N N . SER A 1 159 ? 0.284 -1.945 -20.366 1.00 91.69 159 SER A N 1
ATOM 1139 C CA . SER A 1 159 ? -0.061 -3.253 -19.839 1.00 91.69 159 SER A CA 1
ATOM 1140 C C . SER A 1 159 ? -1.411 -3.179 -19.140 1.00 91.69 159 SER A C 1
ATOM 1142 O O . SER A 1 159 ? -1.590 -2.366 -18.240 1.00 91.69 159 SER A O 1
ATOM 1144 N N . GLY A 1 160 ? -2.353 -4.039 -19.535 1.00 92.31 160 GLY A N 1
ATOM 1145 C CA . GLY A 1 160 ? -3.624 -4.165 -18.816 1.00 92.31 160 GLY A CA 1
ATOM 1146 C C . GLY A 1 160 ? -3.425 -4.627 -17.371 1.00 92.31 160 GLY A C 1
ATOM 1147 O O . GLY A 1 160 ? -4.154 -4.188 -16.495 1.00 92.31 160 GLY A O 1
ATOM 1148 N N . ASP A 1 161 ? -2.396 -5.442 -17.122 1.00 93.62 161 ASP A N 1
ATOM 1149 C CA . ASP A 1 161 ? -2.067 -5.930 -15.781 1.00 93.62 161 ASP A CA 1
ATOM 1150 C C . ASP A 1 161 ? -1.556 -4.800 -14.865 1.00 93.62 161 ASP A C 1
ATOM 1152 O O . ASP A 1 161 ? -1.915 -4.761 -13.697 1.00 93.62 161 ASP A O 1
ATOM 1156 N N . GLU A 1 162 ? -0.740 -3.874 -15.382 1.00 94.44 162 GLU A N 1
ATOM 1157 C CA . GLU A 1 162 ? -0.240 -2.719 -14.601 1.00 94.44 162 GLU A CA 1
ATOM 1158 C C . GLU A 1 162 ? -1.299 -1.607 -14.499 1.00 94.44 162 GLU A C 1
ATOM 1160 O O . GLU A 1 162 ? -1.379 -0.887 -13.505 1.00 94.44 162 GLU A O 1
ATOM 1165 N N . ALA A 1 163 ? -2.166 -1.483 -15.511 1.00 93.50 163 ALA A N 1
ATOM 1166 C CA . ALA A 1 163 ? -3.295 -0.558 -15.472 1.00 93.50 163 ALA A CA 1
ATOM 1167 C C . ALA A 1 163 ? -4.303 -0.924 -14.370 1.00 93.50 163 ALA A C 1
ATOM 1169 O O . ALA A 1 163 ? -4.803 -0.019 -13.705 1.00 93.50 163 ALA A O 1
ATOM 1170 N N . GLU A 1 164 ? -4.545 -2.221 -14.146 1.00 95.06 164 GLU A N 1
ATOM 1171 C CA . GLU A 1 164 ? -5.390 -2.719 -13.049 1.00 95.06 164 GLU A CA 1
ATOM 1172 C C . GLU A 1 164 ? -4.876 -2.231 -11.683 1.00 95.06 164 GLU A C 1
ATOM 1174 O O . GLU A 1 164 ? -5.631 -1.772 -10.837 1.00 95.06 164 GLU A O 1
ATOM 1179 N N . ASN A 1 165 ? -3.557 -2.198 -11.481 1.00 95.25 165 ASN A N 1
ATOM 1180 C CA . ASN A 1 165 ? -2.969 -1.704 -10.234 1.00 95.25 165 ASN A CA 1
ATOM 1181 C C . ASN A 1 165 ? -3.145 -0.188 -10.011 1.00 95.25 165 ASN A C 1
ATOM 1183 O O . ASN A 1 165 ? -2.830 0.312 -8.929 1.00 95.25 165 ASN A O 1
ATOM 1187 N N . SER A 1 166 ? -3.638 0.553 -11.007 1.00 92.19 166 SER A N 1
ATOM 1188 C CA . SER A 1 166 ? -3.769 2.015 -10.988 1.00 92.19 166 SER A CA 1
ATOM 1189 C C . SER A 1 166 ? -5.216 2.524 -11.028 1.00 92.19 166 SER A C 1
ATOM 1191 O O . SER A 1 166 ? -5.433 3.733 -10.917 1.00 92.19 166 SER A O 1
ATOM 1193 N N . ASP A 1 167 ? -6.219 1.661 -11.185 1.00 90.19 167 ASP A N 1
ATOM 1194 C CA . ASP A 1 167 ? -7.605 2.084 -11.446 1.00 90.19 167 ASP A CA 1
ATOM 1195 C C . ASP A 1 167 ? -8.447 2.363 -10.183 1.00 90.19 167 ASP A C 1
ATOM 1197 O O . ASP A 1 167 ? -9.574 2.857 -10.267 1.00 90.19 167 ASP A O 1
ATOM 1201 N N . SER A 1 168 ? -7.846 2.157 -9.006 1.00 84.50 168 SER A N 1
ATOM 1202 C CA . SER A 1 168 ? -8.416 2.430 -7.681 1.00 84.50 168 SER A CA 1
ATOM 1203 C C . SER A 1 168 ? -9.612 1.559 -7.292 1.00 84.50 168 SER A C 1
ATOM 1205 O O . SER A 1 168 ? -10.350 1.923 -6.365 1.00 84.50 168 SER A O 1
ATOM 1207 N N . ASP A 1 169 ? -9.803 0.404 -7.924 1.00 91.75 169 ASP A N 1
ATOM 1208 C CA . ASP A 1 169 ? -10.808 -0.568 -7.512 1.00 91.75 169 ASP A CA 1
ATOM 1209 C C . ASP A 1 169 ? -10.239 -1.619 -6.520 1.00 91.75 169 ASP A C 1
ATOM 1211 O O . ASP A 1 169 ? -9.178 -1.427 -5.917 1.00 91.75 169 ASP A O 1
ATOM 1215 N N . GLY A 1 170 ? -11.034 -2.639 -6.178 1.00 93.56 170 GLY A N 1
ATOM 1216 C CA . GLY A 1 170 ? -10.673 -3.682 -5.209 1.00 93.56 170 GLY A CA 1
ATOM 1217 C C . GLY A 1 170 ? -9.954 -4.894 -5.809 1.00 93.56 170 GLY A C 1
ATOM 1218 O O . GLY A 1 170 ? -9.789 -5.891 -5.104 1.00 93.56 170 GLY A O 1
ATOM 1219 N N . VAL A 1 171 ? -9.574 -4.854 -7.080 1.00 96.75 171 VAL A N 1
ATOM 1220 C CA . VAL A 1 171 ? -8.963 -5.944 -7.837 1.00 96.75 171 VAL A CA 1
ATOM 1221 C C . VAL A 1 171 ? -7.597 -5.485 -8.314 1.00 96.75 171 VAL A C 1
ATOM 1223 O O . VAL A 1 171 ? -7.471 -4.518 -9.036 1.00 96.75 171 VAL A O 1
ATOM 1226 N N . LEU A 1 172 ? -6.550 -6.168 -7.862 1.00 97.12 172 LEU A N 1
ATOM 1227 C CA . LEU A 1 172 ? -5.161 -5.839 -8.179 1.00 97.12 172 LEU A CA 1
ATOM 1228 C C . LEU A 1 172 ? -4.477 -7.044 -8.819 1.00 97.12 172 LEU A C 1
ATOM 1230 O O . LEU A 1 172 ? -4.926 -8.184 -8.677 1.00 97.12 172 LEU A O 1
ATOM 1234 N N . VAL A 1 173 ? -3.340 -6.815 -9.465 1.00 96.88 173 VAL A N 1
ATOM 1235 C CA . VAL A 1 173 ? -2.532 -7.854 -10.104 1.00 96.88 173 VAL A CA 1
ATOM 1236 C C . VAL A 1 173 ? -1.179 -7.990 -9.416 1.00 96.88 173 VAL A C 1
ATOM 1238 O O . VAL A 1 173 ? -0.443 -7.020 -9.236 1.00 96.88 173 VAL A O 1
ATOM 1241 N N . GLU A 1 174 ? -0.807 -9.228 -9.087 1.00 95.75 174 GLU A N 1
ATOM 1242 C CA . GLU A 1 174 ? 0.564 -9.604 -8.746 1.00 95.75 174 GLU A CA 1
ATOM 1243 C C . GLU A 1 174 ? 1.058 -10.669 -9.710 1.00 95.75 174 GLU A C 1
ATOM 1245 O O . GLU A 1 174 ? 0.418 -11.699 -9.914 1.00 95.75 174 GLU A O 1
ATOM 1250 N N . ARG A 1 175 ? 2.231 -10.435 -10.293 1.00 92.88 175 ARG A N 1
ATOM 1251 C CA . ARG A 1 175 ? 2.905 -11.432 -11.115 1.00 92.88 175 ARG A CA 1
ATOM 1252 C C . ARG A 1 175 ? 4.409 -11.204 -11.137 1.00 92.88 175 ARG A C 1
ATOM 1254 O O . ARG A 1 175 ? 4.942 -10.174 -10.726 1.00 92.88 175 ARG A O 1
ATOM 1261 N N . GLY A 1 176 ? 5.118 -12.191 -11.678 1.00 90.94 176 GLY A N 1
ATOM 1262 C CA . GLY A 1 176 ? 6.557 -12.098 -11.884 1.00 90.94 176 GLY A CA 1
ATOM 1263 C C . GLY A 1 176 ? 6.942 -10.997 -12.878 1.00 90.94 176 GLY A C 1
ATOM 1264 O O . GLY A 1 176 ? 6.265 -10.791 -13.887 1.00 90.94 176 GLY A O 1
ATOM 1265 N N . PHE A 1 177 ? 8.085 -10.354 -12.611 1.00 91.75 177 PHE A N 1
ATOM 1266 C CA . PHE A 1 177 ? 8.682 -9.340 -13.482 1.00 91.75 177 PHE A CA 1
ATOM 1267 C C . PHE A 1 177 ? 8.783 -9.813 -14.939 1.00 91.75 177 PHE A C 1
ATOM 1269 O O . PHE A 1 177 ? 9.355 -10.871 -15.214 1.00 91.75 177 PHE A O 1
ATOM 1276 N N . SER A 1 178 ? 8.306 -8.991 -15.871 1.00 90.31 178 SER A N 1
ATOM 1277 C CA . SER A 1 178 ? 8.406 -9.210 -17.311 1.00 90.31 178 SER A CA 1
ATOM 1278 C C . SER A 1 178 ? 8.649 -7.891 -18.035 1.00 90.31 178 SER A C 1
ATOM 1280 O O . SER A 1 178 ? 7.775 -7.037 -18.100 1.00 90.31 178 SER A O 1
ATOM 1282 N N . ASN A 1 179 ? 9.821 -7.739 -18.649 1.00 84.62 179 ASN A N 1
ATOM 1283 C CA . ASN A 1 179 ? 10.127 -6.606 -19.534 1.00 84.62 179 ASN A CA 1
ATOM 1284 C C . ASN A 1 179 ? 10.239 -7.006 -21.015 1.00 84.62 179 ASN A C 1
ATOM 1286 O O . ASN A 1 179 ? 10.512 -6.168 -21.870 1.00 84.62 179 ASN A O 1
ATOM 1290 N N . SER A 1 180 ? 10.110 -8.300 -21.310 1.00 74.19 180 SER A N 1
ATOM 1291 C CA . SER A 1 180 ? 10.437 -8.892 -22.614 1.00 74.19 180 SER A CA 1
ATOM 1292 C C . SER A 1 180 ? 9.284 -9.689 -23.227 1.00 74.19 180 SER A C 1
ATOM 1294 O O . SER A 1 180 ? 9.337 -10.008 -24.413 1.00 74.19 180 SER A O 1
ATOM 1296 N N . ALA A 1 181 ? 8.225 -9.963 -22.460 1.00 71.12 181 ALA A N 1
ATOM 1297 C CA . ALA A 1 181 ? 6.972 -10.523 -22.950 1.00 71.12 181 ALA A CA 1
ATOM 1298 C C . ALA A 1 181 ? 5.818 -9.573 -22.617 1.00 71.12 181 ALA A C 1
ATOM 1300 O O . ALA A 1 181 ? 5.787 -9.002 -21.529 1.00 71.12 181 ALA A O 1
ATOM 1301 N N . SER A 1 182 ? 4.886 -9.418 -23.559 1.00 76.50 182 SER A N 1
ATOM 1302 C CA . SER A 1 182 ? 3.627 -8.709 -23.331 1.00 76.50 182 SER A CA 1
ATOM 1303 C C . SER A 1 182 ? 2.622 -9.648 -22.639 1.00 76.50 182 SER A C 1
ATOM 1305 O O . SER A 1 182 ? 2.546 -10.816 -23.035 1.00 76.50 182 SER A O 1
ATOM 1307 N N . PRO A 1 183 ? 1.847 -9.173 -21.650 1.00 80.69 183 PRO A N 1
ATOM 1308 C CA . PRO A 1 183 ? 1.943 -7.847 -21.037 1.00 80.69 183 PRO A CA 1
ATOM 1309 C C . PRO A 1 183 ? 3.218 -7.699 -20.189 1.00 80.69 183 PRO A C 1
ATOM 1311 O O . PRO A 1 183 ? 3.646 -8.640 -19.513 1.00 80.69 183 PRO A O 1
ATOM 1314 N N . THR A 1 184 ? 3.850 -6.525 -20.276 1.00 89.81 184 THR A N 1
ATOM 1315 C CA . THR A 1 184 ? 4.961 -6.172 -19.387 1.00 89.81 184 THR A CA 1
ATOM 1316 C C . THR A 1 184 ? 4.438 -6.006 -17.968 1.00 89.81 184 THR A C 1
ATOM 1318 O O . THR A 1 184 ? 3.272 -5.671 -17.772 1.00 89.81 184 THR A O 1
ATOM 1321 N N . PHE A 1 185 ? 5.285 -6.304 -16.993 1.00 94.06 185 PHE A N 1
ATOM 1322 C CA . PHE A 1 185 ? 4.949 -6.164 -15.588 1.00 94.06 185 PHE A CA 1
ATOM 1323 C C . PHE A 1 185 ? 6.213 -5.868 -14.790 1.00 94.06 185 PHE A C 1
ATOM 1325 O O . PHE A 1 185 ? 7.105 -6.722 -14.699 1.00 94.06 185 PHE A O 1
ATOM 1332 N N . ASP A 1 186 ? 6.328 -4.676 -14.231 1.00 94.38 186 ASP A N 1
ATOM 1333 C CA . ASP A 1 186 ? 7.404 -4.280 -13.339 1.00 94.38 186 ASP A CA 1
ATOM 1334 C C . ASP A 1 186 ? 6.930 -3.740 -11.990 1.00 94.38 186 ASP A C 1
ATOM 1336 O O . ASP A 1 186 ? 7.785 -3.663 -11.098 1.00 94.38 186 ASP A O 1
ATOM 1340 N N . ASP A 1 187 ? 5.620 -3.566 -11.809 1.00 96.06 187 ASP A N 1
ATOM 1341 C CA . ASP A 1 187 ? 4.972 -3.301 -10.529 1.00 96.06 187 ASP A CA 1
ATOM 1342 C C . ASP A 1 187 ? 5.432 -4.258 -9.421 1.00 96.06 187 ASP A C 1
ATOM 1344 O O . ASP A 1 187 ? 5.779 -5.435 -9.616 1.00 96.06 187 ASP A O 1
ATOM 1348 N N . LEU A 1 188 ? 5.434 -3.723 -8.208 1.00 97.38 188 LEU A N 1
ATOM 1349 C CA . LEU A 1 188 ? 5.713 -4.435 -6.977 1.00 97.38 188 LEU A CA 1
ATOM 1350 C C . LEU A 1 188 ? 4.565 -4.177 -6.012 1.00 97.38 188 LEU A C 1
ATOM 1352 O O . LEU A 1 188 ? 4.346 -3.050 -5.575 1.00 97.38 188 LEU A O 1
ATOM 1356 N N . VAL A 1 189 ? 3.878 -5.246 -5.633 1.00 96.94 189 VAL A N 1
ATOM 1357 C CA . VAL A 1 189 ? 2.768 -5.196 -4.686 1.00 96.94 189 VAL A CA 1
ATOM 1358 C C . VAL A 1 189 ? 3.113 -5.972 -3.423 1.00 96.94 189 VAL A C 1
ATOM 1360 O O . VAL A 1 189 ? 3.769 -7.018 -3.454 1.00 96.94 189 VAL A O 1
ATOM 1363 N N . VAL A 1 190 ? 2.671 -5.462 -2.280 1.00 97.94 190 VAL A N 1
ATOM 1364 C CA . VAL A 1 190 ? 2.726 -6.174 -1.003 1.00 97.94 190 VAL A CA 1
ATOM 1365 C C . VAL A 1 190 ? 1.433 -5.934 -0.250 1.00 97.94 190 VAL A C 1
ATOM 1367 O O . VAL A 1 190 ? 0.901 -4.830 -0.248 1.00 97.94 190 VAL A O 1
ATOM 1370 N N . TRP A 1 191 ? 0.944 -6.949 0.449 1.00 98.12 191 TRP A N 1
ATOM 1371 C CA . TRP A 1 191 ? -0.273 -6.823 1.235 1.00 98.12 191 TRP A CA 1
ATOM 1372 C C . TRP A 1 191 ? -0.115 -7.285 2.672 1.00 98.12 191 TRP A C 1
ATOM 1374 O O . TRP A 1 191 ? 0.737 -8.115 3.013 1.00 98.12 191 TRP A O 1
ATOM 1384 N N . VAL A 1 192 ? -0.988 -6.758 3.524 1.00 98.31 192 VAL A N 1
ATOM 1385 C CA . VAL A 1 192 ? -1.182 -7.241 4.887 1.00 98.31 192 VAL A CA 1
ATOM 1386 C C . VAL A 1 192 ? -1.988 -8.533 4.819 1.00 98.31 192 VAL A C 1
ATOM 1388 O O . VAL A 1 192 ? -3.085 -8.573 4.276 1.00 98.31 192 VAL A O 1
ATOM 1391 N N . VAL A 1 193 ? -1.458 -9.622 5.374 1.00 97.00 193 VAL A N 1
ATOM 1392 C CA . VAL A 1 193 ? -2.174 -10.904 5.392 1.00 97.00 193 VAL A CA 1
ATOM 1393 C C . VAL A 1 193 ? -3.214 -10.880 6.521 1.00 97.00 193 VAL A C 1
ATOM 1395 O O . VAL A 1 193 ? -2.822 -10.719 7.682 1.00 97.00 193 VAL A O 1
ATOM 1398 N N . PRO A 1 194 ? -4.514 -11.104 6.242 1.00 94.38 194 PRO A N 1
ATOM 1399 C CA . PRO A 1 194 ? -5.589 -10.932 7.227 1.00 94.38 194 PRO A CA 1
ATOM 1400 C C . PRO A 1 194 ? -5.405 -11.815 8.464 1.00 94.38 194 PRO A C 1
ATOM 1402 O O . PRO A 1 194 ? -5.562 -11.359 9.595 1.00 94.38 194 PRO A O 1
ATOM 1405 N N . ASN A 1 195 ? -5.010 -13.074 8.263 1.00 93.38 195 ASN A N 1
ATOM 1406 C CA . ASN A 1 195 ? -4.819 -14.028 9.356 1.00 93.38 195 ASN A CA 1
ATOM 1407 C C . ASN A 1 195 ? -3.622 -13.663 10.243 1.00 93.38 195 ASN A C 1
ATOM 1409 O O . ASN A 1 195 ? -3.672 -13.870 11.452 1.00 93.38 195 ASN A O 1
ATOM 1413 N N . ILE A 1 196 ? -2.563 -13.091 9.659 1.00 95.56 196 ILE A N 1
ATOM 1414 C CA . ILE A 1 196 ? -1.394 -12.634 10.420 1.00 95.56 196 ILE A CA 1
ATOM 1415 C C . ILE A 1 196 ? -1.769 -11.404 11.245 1.00 95.56 196 ILE A C 1
ATOM 1417 O O . ILE A 1 196 ? -1.462 -11.366 12.434 1.00 95.56 196 ILE A O 1
ATOM 1421 N N . LEU A 1 197 ? -2.471 -10.437 10.646 1.00 95.44 197 LEU A N 1
ATOM 1422 C CA . LEU A 1 197 ? -2.942 -9.238 11.341 1.00 95.44 197 LEU A CA 1
ATOM 1423 C C . LEU A 1 197 ? -3.821 -9.606 12.544 1.00 95.44 197 LEU A C 1
ATOM 1425 O O . LEU A 1 197 ? -3.496 -9.261 13.679 1.00 95.44 197 LEU A O 1
ATOM 1429 N N . LYS A 1 198 ? -4.875 -10.396 12.309 1.00 92.19 198 LYS A N 1
ATOM 1430 C CA . LYS A 1 198 ? -5.795 -10.860 13.358 1.00 92.19 198 LYS A CA 1
ATOM 1431 C C . LYS A 1 198 ? -5.068 -11.662 14.442 1.00 92.19 198 LYS A C 1
ATOM 1433 O O . LYS A 1 198 ? -5.273 -11.414 15.627 1.00 92.19 198 LYS A O 1
ATOM 1438 N N . SER A 1 199 ? -4.170 -12.577 14.063 1.00 93.12 199 SER A N 1
ATOM 1439 C CA . SER A 1 199 ? -3.384 -13.361 15.026 1.00 93.12 199 SER A CA 1
ATOM 1440 C C . SER A 1 199 ? -2.475 -12.487 15.891 1.00 93.12 199 SER A C 1
ATOM 1442 O O . SER A 1 199 ? -2.361 -12.745 17.090 1.00 93.12 199 SER A O 1
ATOM 1444 N N . LYS A 1 200 ? -1.820 -11.470 15.316 1.00 92.94 200 LYS A N 1
ATOM 1445 C CA . LYS A 1 200 ? -0.971 -10.542 16.076 1.00 92.94 200 LYS A CA 1
ATOM 1446 C C . LYS A 1 200 ? -1.799 -9.737 17.073 1.00 92.94 200 LYS A C 1
ATOM 1448 O O . LYS A 1 200 ? -1.397 -9.631 18.227 1.00 92.94 200 LYS A O 1
ATOM 1453 N N . MET A 1 201 ? -2.973 -9.260 16.671 1.00 89.75 201 MET A N 1
ATOM 1454 C CA . MET A 1 201 ? -3.870 -8.523 17.563 1.00 89.75 201 MET A CA 1
ATOM 1455 C C . MET A 1 201 ? -4.339 -9.378 18.746 1.00 89.75 201 MET A C 1
ATOM 1457 O O . MET A 1 201 ? -4.221 -8.945 19.889 1.00 89.75 201 MET A O 1
ATOM 1461 N N . VAL A 1 202 ? -4.743 -10.632 18.506 1.00 89.19 202 VAL A N 1
ATOM 1462 C CA . VAL A 1 202 ? -5.075 -11.569 19.596 1.00 89.19 202 VAL A CA 1
ATOM 1463 C C . VAL A 1 202 ? -3.874 -11.766 20.531 1.00 89.19 202 VAL A C 1
ATOM 1465 O O . VAL A 1 202 ? -4.027 -11.779 21.750 1.00 89.19 202 VAL A O 1
ATOM 1468 N N . SER A 1 203 ? -2.664 -11.899 19.977 1.00 87.56 203 SER A N 1
ATOM 1469 C CA . SER A 1 203 ? -1.457 -12.192 20.762 1.00 87.56 203 SER A CA 1
ATOM 1470 C C . SER A 1 203 ? -1.042 -11.073 21.719 1.00 87.56 203 SER A C 1
ATOM 1472 O O . SER A 1 203 ? -0.479 -11.359 22.774 1.00 87.56 203 SER A O 1
ATOM 1474 N N . VAL A 1 204 ? -1.346 -9.815 21.386 1.00 86.94 204 VAL A N 1
ATOM 1475 C CA . VAL A 1 204 ? -1.072 -8.660 22.258 1.00 86.94 204 VAL A CA 1
ATOM 1476 C C . VAL A 1 204 ? -2.201 -8.403 23.265 1.00 86.94 204 VAL A C 1
ATOM 1478 O O . VAL A 1 204 ? -2.179 -7.402 23.974 1.00 86.94 204 VAL A O 1
ATOM 1481 N N . GLY A 1 205 ? -3.182 -9.309 23.352 1.00 79.75 205 GLY A N 1
ATOM 1482 C CA . GLY A 1 205 ? -4.295 -9.214 24.293 1.00 79.75 205 GLY A CA 1
ATOM 1483 C C . GLY A 1 205 ? -5.414 -8.275 23.848 1.00 79.75 205 GLY A C 1
ATOM 1484 O O . GLY A 1 205 ? -6.272 -7.950 24.669 1.00 79.75 205 GLY A O 1
ATOM 1485 N N . LEU A 1 206 ? -5.444 -7.858 22.573 1.00 79.19 206 LEU A N 1
ATOM 1486 C CA . LEU A 1 206 ? -6.641 -7.230 22.020 1.00 79.19 206 LEU A CA 1
ATOM 1487 C C . LEU A 1 206 ? -7.723 -8.307 21.955 1.00 79.19 206 LEU A C 1
ATOM 1489 O O . LEU A 1 206 ? -7.589 -9.325 21.271 1.00 79.19 206 LEU A O 1
ATOM 1493 N N . VAL A 1 207 ? -8.768 -8.112 22.749 1.00 70.19 207 VAL A N 1
ATOM 1494 C CA . VAL A 1 207 ? -9.902 -9.029 22.796 1.00 70.19 207 VAL A CA 1
ATOM 1495 C C . VAL A 1 207 ? -10.705 -8.826 21.513 1.00 70.19 207 VAL A C 1
ATOM 1497 O O . VAL A 1 207 ? -10.880 -7.707 21.066 1.00 70.19 207 VAL A O 1
ATOM 1500 N N . PHE A 1 208 ? -11.174 -9.904 20.898 1.00 66.38 208 PHE A N 1
ATOM 1501 C CA . PHE A 1 208 ? -12.200 -9.854 19.862 1.00 66.38 208 PHE A CA 1
ATOM 1502 C C . PHE A 1 208 ? -13.371 -10.641 20.430 1.00 66.38 208 PHE A C 1
ATOM 1504 O O . PHE A 1 208 ? -13.391 -11.867 20.356 1.00 66.38 208 PHE A O 1
ATOM 1511 N N . GLY A 1 209 ? -14.247 -9.960 21.161 1.00 55.72 209 GLY A N 1
ATOM 1512 C CA . GLY A 1 209 ? -15.324 -10.582 21.919 1.00 55.72 209 GLY A CA 1
ATOM 1513 C C . GLY A 1 209 ? -16.206 -11.491 21.062 1.00 55.72 209 GLY A C 1
ATOM 1514 O O . GLY A 1 209 ? -16.957 -11.033 20.214 1.00 55.72 209 GLY A O 1
ATOM 1515 N N . ASP A 1 210 ? -16.195 -12.789 21.350 1.00 50.66 210 ASP A N 1
ATOM 1516 C CA . ASP A 1 210 ? -17.385 -13.620 21.182 1.00 50.66 210 ASP A CA 1
ATOM 1517 C C . ASP A 1 210 ? -18.130 -13.583 22.518 1.00 50.66 210 ASP A C 1
ATOM 1519 O O . ASP A 1 210 ? -17.858 -14.366 23.426 1.00 50.66 210 ASP A O 1
ATOM 1523 N N . SER A 1 211 ? -19.038 -12.615 22.671 1.00 47.84 211 SER A N 1
ATOM 1524 C CA . SER A 1 211 ? -20.045 -12.687 23.733 1.00 47.84 211 SER A CA 1
ATOM 1525 C C . SER A 1 211 ? -21.259 -13.441 23.203 1.00 47.84 211 SER A C 1
ATOM 1527 O O . SER A 1 211 ? -22.334 -12.871 23.009 1.00 47.84 211 SER A O 1
ATOM 1529 N N . SER A 1 212 ? -21.113 -14.744 22.980 1.00 47.50 212 SER A N 1
ATOM 1530 C CA . SER A 1 212 ? -22.253 -15.648 22.999 1.00 47.50 212 SER A CA 1
ATOM 1531 C C . SER A 1 212 ? -22.765 -15.691 24.437 1.00 47.50 212 SER A C 1
ATOM 1533 O O . SER A 1 212 ? -22.253 -16.385 25.311 1.00 47.50 212 SER A O 1
ATOM 1535 N N . ASN A 1 213 ? -23.782 -14.871 24.689 1.00 52.19 213 ASN A N 1
ATOM 1536 C CA . ASN A 1 213 ? -24.586 -14.897 25.897 1.00 52.19 213 ASN A CA 1
ATOM 1537 C C . ASN A 1 213 ? -25.188 -16.304 26.072 1.00 52.19 213 ASN A C 1
ATOM 1539 O O . ASN A 1 213 ? -26.222 -16.626 25.490 1.00 52.19 213 ASN A O 1
ATOM 1543 N N . ASN A 1 214 ? -24.528 -17.149 26.862 1.00 47.09 214 ASN A N 1
ATOM 1544 C CA . ASN A 1 214 ? -25.123 -18.329 27.467 1.00 47.09 214 ASN A CA 1
ATOM 1545 C C . ASN A 1 214 ? -24.679 -18.394 28.929 1.00 47.09 214 ASN A C 1
ATOM 1547 O O . ASN A 1 214 ? -23.514 -18.183 29.261 1.00 47.09 214 ASN A O 1
ATOM 1551 N N . GLY A 1 215 ? -25.653 -18.580 29.808 1.00 48.84 215 GLY A N 1
ATOM 1552 C CA . GLY A 1 215 ? -25.573 -18.150 31.191 1.00 48.84 215 GLY A CA 1
ATOM 1553 C C . GLY A 1 215 ? -24.644 -18.966 32.091 1.00 48.84 215 GLY A C 1
ATOM 1554 O O . GLY A 1 215 ? -24.440 -20.161 31.916 1.00 48.84 215 GLY A O 1
ATOM 1555 N N . ASN A 1 216 ? -24.242 -18.287 33.167 1.00 54.16 216 ASN A N 1
ATOM 1556 C CA . ASN A 1 216 ? -24.083 -18.844 34.510 1.00 54.16 216 ASN A CA 1
ATOM 1557 C C . ASN A 1 216 ? -22.906 -19.818 34.754 1.00 54.16 216 ASN A C 1
ATOM 1559 O O . ASN A 1 216 ? -23.106 -21.027 34.790 1.00 54.16 216 ASN A O 1
ATOM 1563 N N . ASN A 1 217 ? -21.712 -19.283 35.050 1.00 48.41 217 ASN A N 1
ATOM 1564 C CA . ASN A 1 217 ? -20.785 -19.762 36.102 1.00 48.41 217 ASN A CA 1
ATOM 1565 C C . ASN A 1 217 ? -19.625 -18.745 36.204 1.00 48.41 217 ASN A C 1
ATOM 1567 O O . ASN A 1 217 ? -18.959 -18.488 35.214 1.00 48.41 217 ASN A O 1
ATOM 1571 N N . GLY A 1 218 ? -19.404 -18.014 37.295 1.00 42.66 218 GLY A N 1
ATOM 1572 C CA . GLY A 1 218 ? -18.742 -18.547 38.483 1.00 42.66 218 GLY A CA 1
ATOM 1573 C C . GLY A 1 218 ? -17.365 -17.886 38.670 1.00 42.66 218 GLY A C 1
ATOM 1574 O O . GLY A 1 218 ? -16.378 -18.326 38.102 1.00 42.66 218 GLY A O 1
ATOM 1575 N N . ASN A 1 219 ? -17.337 -16.801 39.445 1.00 51.50 219 ASN A N 1
ATOM 1576 C CA . ASN A 1 219 ? -16.270 -16.360 40.356 1.00 51.50 219 ASN A CA 1
ATOM 1577 C C . ASN A 1 219 ? -14.831 -16.923 40.166 1.00 51.50 219 ASN A C 1
ATOM 1579 O O . ASN A 1 219 ? -14.551 -18.023 40.638 1.00 51.50 219 ASN A O 1
ATOM 1583 N N . ASN A 1 220 ? -13.905 -16.135 39.598 1.00 47.03 220 ASN A N 1
ATOM 1584 C CA . ASN A 1 220 ? -12.461 -16.078 39.932 1.00 47.03 220 ASN A CA 1
ATOM 1585 C C . ASN A 1 220 ? -11.775 -15.071 38.984 1.00 47.03 220 ASN A C 1
ATOM 1587 O O . ASN A 1 220 ? -12.007 -15.123 37.788 1.00 47.03 220 ASN A O 1
ATOM 1591 N N . GLY A 1 221 ? -10.904 -14.148 39.369 1.00 42.84 221 GLY A N 1
ATOM 1592 C CA . GLY A 1 221 ? -10.324 -13.812 40.652 1.00 42.84 221 GLY A CA 1
ATOM 1593 C C . GLY A 1 221 ? -9.653 -12.448 40.486 1.00 42.84 221 GLY A C 1
ATOM 1594 O O . GLY A 1 221 ? -8.955 -12.188 39.509 1.00 42.84 221 GLY A O 1
ATOM 1595 N N . ASN A 1 222 ? -9.924 -11.564 41.436 1.00 48.03 222 ASN A N 1
ATOM 1596 C CA . ASN A 1 222 ? -9.315 -10.252 41.545 1.00 48.03 222 ASN A CA 1
ATOM 1597 C C . ASN A 1 222 ? -7.949 -10.447 42.224 1.00 48.03 222 ASN A C 1
ATOM 1599 O O . ASN A 1 222 ? -7.914 -10.830 43.393 1.00 48.03 222 ASN A O 1
ATOM 1603 N N . ASN A 1 223 ? -6.830 -10.240 41.524 1.00 42.97 223 ASN A N 1
ATOM 1604 C CA . ASN A 1 223 ? -5.529 -10.102 42.184 1.00 42.97 223 ASN A CA 1
ATOM 1605 C C . ASN A 1 223 ? -4.575 -9.235 41.355 1.00 42.97 223 ASN A C 1
ATOM 1607 O O . ASN A 1 223 ? -4.139 -9.622 40.275 1.00 42.97 223 ASN A O 1
ATOM 1611 N N . GLY A 1 224 ? -4.260 -8.057 41.884 1.00 39.97 224 GLY A N 1
ATOM 1612 C CA . GLY A 1 224 ? -3.408 -7.064 41.236 1.00 39.97 224 GLY A CA 1
ATOM 1613 C C . GLY A 1 224 ? -3.258 -5.821 42.102 1.00 39.97 224 GLY A C 1
ATOM 1614 O O . GLY A 1 224 ? -3.689 -4.741 41.730 1.00 39.97 224 GLY A O 1
ATOM 1615 N N . ASN A 1 225 ? -2.731 -6.056 43.301 1.00 42.38 225 ASN A N 1
ATOM 1616 C CA . ASN A 1 225 ? -2.399 -5.147 44.396 1.00 42.38 225 ASN A CA 1
ATOM 1617 C C . ASN A 1 225 ? -2.172 -3.665 44.022 1.00 42.38 225 ASN A C 1
ATOM 1619 O O . ASN A 1 225 ? -1.243 -3.320 43.292 1.00 42.38 225 ASN A O 1
ATOM 1623 N N . ASN A 1 226 ? -2.989 -2.799 44.624 1.00 42.50 226 ASN A N 1
ATOM 1624 C CA . ASN A 1 226 ? -2.846 -1.349 44.619 1.00 42.50 226 ASN A CA 1
ATOM 1625 C C . ASN A 1 226 ? -1.705 -0.932 45.565 1.00 42.50 226 ASN A C 1
ATOM 1627 O O . ASN A 1 226 ? -1.600 -1.430 46.688 1.00 42.50 226 ASN A O 1
ATOM 1631 N N . GLY A 1 227 ? -0.852 -0.025 45.089 1.00 38.47 227 GLY A N 1
ATOM 1632 C CA . GLY A 1 227 ? 0.302 0.503 45.804 1.00 38.47 227 GLY A CA 1
ATOM 1633 C C . GLY A 1 227 ? -0.089 1.158 47.126 1.00 38.47 227 GLY A C 1
ATOM 1634 O O . GLY A 1 227 ? -0.938 2.043 47.190 1.00 38.47 227 GLY A O 1
ATOM 1635 N N . ASN A 1 228 ? 0.569 0.694 48.182 1.00 39.44 228 ASN A N 1
ATOM 1636 C CA . ASN A 1 228 ? 0.442 1.144 49.557 1.00 39.44 228 ASN A CA 1
ATOM 1637 C C . ASN A 1 228 ? 0.860 2.625 49.680 1.00 39.44 228 ASN A C 1
ATOM 1639 O O . ASN A 1 228 ? 2.051 2.937 49.676 1.00 39.44 228 ASN A O 1
ATOM 1643 N N . ASN A 1 229 ? -0.113 3.537 49.774 1.00 41.56 229 ASN A N 1
ATOM 1644 C CA . ASN A 1 229 ? 0.117 4.914 50.204 1.00 41.56 229 ASN A CA 1
ATOM 1645 C C . ASN A 1 229 ? 0.138 4.931 51.736 1.00 41.56 229 ASN A C 1
ATOM 1647 O O . ASN A 1 229 ? -0.896 4.786 52.390 1.00 41.56 229 ASN A O 1
ATOM 1651 N N . GLY A 1 230 ? 1.342 5.049 52.291 1.00 42.12 230 GLY A N 1
ATOM 1652 C CA . GLY A 1 230 ? 1.573 5.134 53.722 1.00 42.12 230 GLY A CA 1
ATOM 1653 C C . GLY A 1 230 ? 0.946 6.392 54.308 1.00 42.12 230 GLY A C 1
ATOM 1654 O O . GLY A 1 230 ? 1.418 7.497 54.075 1.00 42.12 230 GLY A O 1
ATOM 1655 N N . ASN A 1 231 ? -0.097 6.199 55.107 1.00 39.78 231 ASN A N 1
ATOM 1656 C CA . ASN A 1 231 ? -0.483 7.103 56.178 1.00 39.78 231 ASN A CA 1
ATOM 1657 C C . ASN A 1 231 ? -1.412 6.351 57.131 1.00 39.78 231 ASN A C 1
ATOM 1659 O O . ASN A 1 231 ? -2.585 6.151 56.833 1.00 39.78 231 ASN A O 1
ATOM 1663 N N . ASN A 1 232 ? -0.886 5.931 58.280 1.00 39.62 232 ASN A N 1
ATOM 1664 C CA . ASN A 1 232 ? -1.431 6.400 59.550 1.00 39.62 232 ASN A CA 1
ATOM 1665 C C . ASN A 1 232 ? -0.615 5.893 60.737 1.00 39.62 232 ASN A C 1
ATOM 1667 O O . ASN A 1 232 ? -0.423 4.695 60.933 1.00 39.62 232 ASN A O 1
ATOM 1671 N N . ASN A 1 233 ? -0.182 6.878 61.525 1.00 44.44 233 ASN A N 1
ATOM 1672 C CA . ASN A 1 233 ? 0.012 6.835 62.966 1.00 44.44 233 ASN A CA 1
ATOM 1673 C C . ASN A 1 233 ? -0.662 5.636 63.643 1.00 44.44 233 ASN A C 1
ATOM 1675 O O . ASN A 1 233 ? -1.889 5.558 63.677 1.00 44.44 233 ASN A O 1
ATOM 1679 N N . SER A 1 234 ? 0.134 4.794 64.298 1.00 38.75 234 SER A N 1
ATOM 1680 C CA . SER A 1 234 ? -0.356 4.024 65.434 1.00 38.75 234 SER A CA 1
ATOM 1681 C C . SER A 1 234 ? 0.553 4.277 66.625 1.00 38.75 234 SER A C 1
ATOM 1683 O O . SER A 1 234 ? 1.761 4.057 66.583 1.00 38.75 234 SER A O 1
ATOM 1685 N N . CYS A 1 235 ? -0.072 4.838 67.651 1.00 40.12 235 CYS A N 1
ATOM 1686 C CA . CYS A 1 235 ? 0.487 5.257 68.915 1.00 40.12 235 CYS A CA 1
ATOM 1687 C C . CYS A 1 235 ? 0.933 4.040 69.734 1.00 40.12 235 CYS A C 1
ATOM 1689 O O . CYS A 1 235 ? 0.098 3.253 70.174 1.00 40.12 235 CYS A O 1
ATOM 1691 N N . GLU A 1 236 ? 2.229 3.911 70.002 1.00 39.94 236 GLU A N 1
ATOM 1692 C CA . GLU A 1 236 ? 2.722 3.057 71.082 1.00 39.94 236 GLU A CA 1
ATOM 1693 C C . GLU A 1 236 ? 2.869 3.920 72.339 1.00 39.94 236 GLU A C 1
ATOM 1695 O O . GLU A 1 236 ? 3.749 4.776 72.421 1.00 39.94 236 GLU A O 1
ATOM 1700 N N . ASN A 1 237 ? 1.982 3.728 73.321 1.00 42.06 237 ASN A N 1
ATOM 1701 C CA . ASN A 1 237 ? 2.221 4.188 74.686 1.00 42.06 237 ASN A CA 1
ATOM 1702 C C . ASN A 1 237 ? 2.261 2.979 75.620 1.00 42.06 237 ASN A C 1
ATOM 1704 O O . ASN A 1 237 ? 1.277 2.259 75.799 1.00 42.06 237 ASN A O 1
ATOM 1708 N N . SER A 1 238 ? 3.436 2.780 76.203 1.00 51.28 238 SER A N 1
ATOM 1709 C CA . SER A 1 238 ? 3.729 1.841 77.271 1.00 51.28 238 SER A CA 1
ATOM 1710 C C . SER A 1 238 ? 2.940 2.218 78.521 1.00 51.28 238 SER A C 1
ATOM 1712 O O . SER A 1 238 ? 3.382 3.068 79.285 1.00 51.28 238 SER A O 1
ATOM 1714 N N . ASN A 1 239 ? 1.760 1.626 78.702 1.00 44.12 239 ASN A N 1
ATOM 1715 C CA . ASN A 1 239 ? 1.182 1.200 79.984 1.00 44.12 239 ASN A CA 1
ATOM 1716 C C . ASN A 1 239 ? -0.270 0.770 79.750 1.00 44.12 239 ASN A C 1
ATOM 1718 O O . ASN A 1 239 ? -1.090 1.542 79.261 1.00 44.12 239 ASN A O 1
ATOM 1722 N N . GLY A 1 240 ? -0.572 -0.487 80.079 1.00 50.53 240 GLY A N 1
ATOM 1723 C CA . GLY A 1 240 ? -1.834 -1.139 79.750 1.00 50.53 240 GLY A CA 1
ATOM 1724 C C . GLY A 1 240 ? -3.069 -0.417 80.285 1.00 50.53 240 GLY A C 1
ATOM 1725 O O . GLY A 1 240 ? -3.314 -0.420 81.487 1.00 50.53 240 GLY A O 1
ATOM 1726 N N . ASN A 1 241 ? -3.870 0.127 79.369 1.00 40.69 241 ASN A N 1
ATOM 1727 C CA . ASN A 1 241 ? -5.327 0.169 79.453 1.00 40.69 241 ASN A CA 1
ATOM 1728 C C . ASN A 1 241 ? -5.905 0.466 78.054 1.00 40.69 241 ASN A C 1
ATOM 1730 O O . ASN A 1 241 ? -5.486 1.418 77.398 1.00 40.69 241 ASN A O 1
ATOM 1734 N N . SER A 1 242 ? -6.840 -0.358 77.585 1.00 45.09 242 SER A N 1
ATOM 1735 C CA . SER A 1 242 ? -7.476 -0.235 76.268 1.00 45.09 242 SER A CA 1
ATOM 1736 C C . SER A 1 242 ? -8.617 0.787 76.304 1.00 45.09 242 SER A C 1
ATOM 1738 O O . SER A 1 242 ? -9.450 0.716 77.205 1.00 45.09 242 SER A O 1
ATOM 1740 N N . ASN A 1 243 ? -8.684 1.700 75.325 1.00 42.28 243 ASN A N 1
ATOM 1741 C CA . ASN A 1 243 ? -9.847 1.910 74.437 1.00 42.28 243 ASN A CA 1
ATOM 1742 C C . ASN A 1 243 ? -9.845 3.283 73.729 1.00 42.28 243 ASN A C 1
ATOM 1744 O O . ASN A 1 243 ? -9.613 4.320 74.342 1.00 42.28 243 ASN A O 1
ATOM 1748 N N . ASN A 1 244 ? -10.231 3.222 72.447 1.00 43.31 244 ASN A N 1
ATOM 1749 C CA . ASN A 1 244 ? -10.689 4.274 71.529 1.00 43.31 244 ASN A CA 1
ATOM 1750 C C . ASN A 1 244 ? -9.704 5.351 71.042 1.00 43.31 244 ASN A C 1
ATOM 1752 O O . ASN A 1 244 ? -9.736 6.502 71.472 1.00 43.31 244 ASN A O 1
ATOM 1756 N N . CYS A 1 245 ? -8.976 5.016 69.972 1.00 38.59 245 CYS A N 1
ATOM 1757 C CA . CYS A 1 245 ? -8.753 5.966 68.882 1.00 38.59 245 CYS A CA 1
ATOM 1758 C C . CYS A 1 245 ? -9.991 5.933 67.971 1.00 38.59 245 CYS A C 1
ATOM 1760 O O . CYS A 1 245 ? -10.254 4.923 67.324 1.00 38.59 245 CYS A O 1
ATOM 1762 N N . ASN A 1 246 ? -10.769 7.015 67.972 1.00 44.34 246 ASN A N 1
ATOM 1763 C CA . ASN A 1 246 ? -11.873 7.204 67.036 1.00 44.34 246 ASN A CA 1
ATOM 1764 C C . ASN A 1 246 ? -11.332 7.405 65.615 1.00 44.34 246 ASN A C 1
ATOM 1766 O O . ASN A 1 246 ? -10.431 8.221 65.412 1.00 44.34 246 ASN A O 1
ATOM 1770 N N . ASN A 1 247 ? -11.970 6.746 64.654 1.00 42.12 247 ASN A N 1
ATOM 1771 C CA . ASN A 1 247 ? -12.401 7.386 63.417 1.00 42.12 247 ASN A CA 1
ATOM 1772 C C . ASN A 1 247 ? -13.791 6.850 63.075 1.00 42.12 247 ASN A C 1
ATOM 1774 O O . ASN A 1 247 ? -13.924 5.607 63.019 1.00 42.12 247 ASN A O 1
#